Protein AF-A0AB33T7K8-F1 (afdb_monomer_lite)

InterPro domains:
  IPR004927 Alkylmercury lyase [PF03243] (171-288)
  IPR004927 Alkylmercury lyase [PR01699] (130-143)
  IPR004927 Alkylmercury lyase [PR01699] (170-184)
  IPR004927 Alkylmercury lyase [PR01699] (187-196)
  IPR004927 Alkylmercury lyase [PR01699] (212-223)
  IPR004927 Alkylmercury lyase [PR01699] (261-276)
  IPR024259 Alkylmercury lyase, helix-turn-helix domain [PF12324] (113-170)
  IPR036390 Winged helix DNA-binding domain superfamily [SSF46785] (118-175)
  IPR053717 Mercury resistance MerB lyase [G3DSA:3.30.450.410] (99-300)

Radius of gyration: 23.12 Å; chains: 1; bounding box: 62×60×49 Å

Secondary structure (DSSP, 8-state):
--EEEEE-TT-TTHHHHHHHHHHHHHHTT----EEEEESSSSBSEEEETTEESS-TTS-------B-SS---HHHHHHHHHHHHHHHHHHHTTSS--SS----SHHHHHHHHHHHHHHHHHHHHHHHTTSS-B-HHHHHHHHT-S---GGGSTTTTS-EE-TTS-EEEESEESS--SEEEEETTEEEEESSHHHHHHHHHHHTS-EEEEEE-TTT-PEEEEEEETTTEEEEEESTT-EEEE--GGG--TT-HIIIIITT--EESSSGGGHHHHHHSTT-EEEEHHHHHHHHHHHHHHHH-

Organism: NCBI:txid36809

Foldseek 3Di:
DAKEWEAEPPPPCSVVLVVLLVVLCVVVVHPHDYHYDYAQWQPTFMDDVQATLVHRPDRTDRHNHHHPDRDDSVSSNVSVCVVVVVVVVVVVVPDDDDDDDDDCPPVVLVVLALLLLLLLLLCLLVCLVVDFAAQVNSCVSSVHPDDDNQSHFLSLVFDADPVRTTQDDQKGQDDDQKWKAWPNHTTGGLAPLSNLLNCLSNQTKIWIWGAAPQPRDIWIWIQHNPPGTHPTPPQQKKWKFAAPVQADRNCNSVRTRNLIYIHNHPVSCPVSCVVRPRIDIGRRRVVNVVSVVVSVVSVD

Structure (mmCIF, N/CA/C/O backbone):
data_AF-A0AB33T7K8-F1
#
_entry.id   AF-A0AB33T7K8-F1
#
loop_
_atom_site.group_PDB
_atom_site.id
_atom_site.type_symbol
_atom_site.label_atom_id
_atom_site.label_alt_id
_atom_site.label_comp_id
_atom_site.label_asym_id
_atom_site.label_entity_id
_atom_site.label_seq_id
_atom_site.pdbx_PDB_ins_code
_atom_site.Cartn_x
_atom_site.Cartn_y
_atom_site.Cartn_z
_atom_site.occupancy
_atom_site.B_iso_or_equiv
_atom_site.auth_seq_id
_atom_site.auth_comp_id
_atom_site.auth_asym_id
_atom_site.auth_atom_id
_atom_site.pdbx_PDB_model_num
ATOM 1 N N . MET A 1 1 ? 19.173 25.066 0.853 1.00 81.94 1 MET A N 1
ATOM 2 C CA . MET A 1 1 ? 18.725 25.241 2.238 1.00 81.94 1 MET A CA 1
ATOM 3 C C . MET A 1 1 ? 17.584 26.240 2.274 1.00 81.94 1 MET A C 1
ATOM 5 O O . MET A 1 1 ? 17.749 27.374 1.832 1.00 81.94 1 MET A O 1
ATOM 9 N N . ARG A 1 2 ? 16.420 25.798 2.741 1.00 88.44 2 ARG A N 1
ATOM 10 C CA . ARG A 1 2 ? 15.169 26.548 2.862 1.00 88.44 2 ARG A CA 1
ATOM 11 C C . ARG A 1 2 ? 14.824 26.710 4.340 1.00 88.44 2 ARG A C 1
ATOM 13 O O . ARG A 1 2 ? 14.811 25.724 5.070 1.00 88.44 2 ARG A O 1
ATOM 20 N N . ILE A 1 3 ? 14.521 27.937 4.758 1.00 91.56 3 ILE A N 1
ATOM 21 C CA . ILE A 1 3 ? 14.200 28.272 6.150 1.00 91.56 3 ILE A CA 1
ATOM 22 C C . ILE A 1 3 ? 12.748 28.732 6.237 1.00 91.56 3 ILE A C 1
ATOM 24 O O . ILE A 1 3 ? 12.351 29.656 5.524 1.00 91.56 3 ILE A O 1
ATOM 28 N N . GLU A 1 4 ? 11.956 28.106 7.109 1.00 93.44 4 GLU A N 1
ATOM 29 C CA . GLU A 1 4 ? 10.562 28.504 7.344 1.00 93.44 4 GLU A CA 1
ATOM 30 C C . GLU A 1 4 ? 10.314 28.793 8.824 1.00 93.44 4 GLU A C 1
ATOM 32 O O . GLU A 1 4 ? 10.800 28.075 9.695 1.00 93.44 4 GLU A O 1
ATOM 37 N N . LEU A 1 5 ? 9.538 29.838 9.107 1.00 92.31 5 LEU A N 1
ATOM 38 C CA . LEU A 1 5 ? 9.073 30.189 10.446 1.00 92.31 5 LEU A CA 1
ATOM 39 C C . LEU A 1 5 ? 7.546 30.083 10.477 1.00 92.31 5 LEU A C 1
ATOM 41 O O . LEU A 1 5 ? 6.837 30.862 9.840 1.00 92.31 5 LEU A O 1
ATOM 45 N N . LEU A 1 6 ? 7.049 29.093 11.209 1.00 91.81 6 LEU A N 1
ATOM 46 C CA . LEU A 1 6 ? 5.634 28.809 11.395 1.00 91.81 6 LEU A CA 1
ATOM 47 C C . LEU A 1 6 ? 5.161 29.413 12.716 1.00 91.81 6 LEU A C 1
ATOM 49 O O . LEU A 1 6 ? 5.714 29.108 13.775 1.00 91.81 6 LEU A O 1
ATOM 53 N N . THR A 1 7 ? 4.129 30.250 12.675 1.00 89.38 7 THR A N 1
ATOM 54 C CA . THR 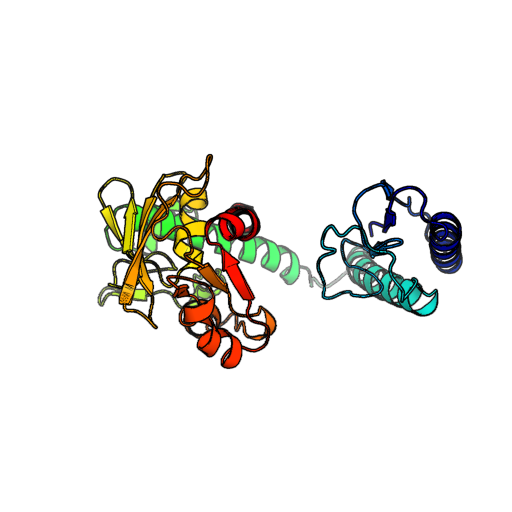A 1 7 ? 3.576 30.895 13.871 1.00 89.38 7 THR A CA 1
ATOM 55 C C . THR A 1 7 ? 2.060 30.784 13.935 1.00 89.38 7 THR A C 1
ATOM 57 O O . THR A 1 7 ? 1.365 30.779 12.921 1.00 89.38 7 THR A O 1
ATOM 60 N N . ALA A 1 8 ? 1.537 30.702 15.153 1.00 88.00 8 ALA A N 1
ATOM 61 C CA . ALA A 1 8 ? 0.125 30.900 15.432 1.00 88.00 8 ALA A CA 1
ATOM 62 C C . ALA A 1 8 ? -0.214 32.398 15.372 1.00 88.00 8 ALA A C 1
ATOM 64 O O . ALA A 1 8 ? 0.673 33.229 15.617 1.00 88.00 8 ALA A O 1
ATOM 65 N N . PRO A 1 9 ? -1.480 32.756 15.079 1.00 86.00 9 PRO A N 1
ATOM 66 C CA . PRO A 1 9 ? -1.956 34.125 15.245 1.00 86.00 9 PRO A CA 1
ATOM 67 C C . PRO A 1 9 ? -1.594 34.665 16.636 1.00 86.00 9 PRO A C 1
ATOM 69 O O . PRO A 1 9 ? -1.707 33.948 17.628 1.00 86.00 9 PRO A O 1
ATOM 72 N N . ASP A 1 10 ? -1.114 35.909 16.689 1.00 83.94 10 ASP A N 1
ATOM 73 C CA . ASP A 1 10 ? -0.758 36.629 17.921 1.00 83.94 10 ASP A CA 1
ATOM 74 C C . ASP A 1 10 ? 0.289 35.945 18.822 1.00 83.94 10 ASP A C 1
ATOM 76 O O . ASP A 1 10 ? 0.349 36.190 20.028 1.00 83.94 10 ASP A O 1
ATOM 80 N N . CYS A 1 11 ? 1.162 35.101 18.258 1.00 84.75 11 CYS A N 1
ATOM 81 C CA . CYS A 1 11 ? 2.219 34.464 19.040 1.00 84.75 11 CYS A CA 1
ATOM 82 C C . CYS A 1 11 ? 3.188 35.506 19.649 1.00 84.75 11 CYS A C 1
ATOM 84 O O . CYS A 1 11 ? 3.911 36.177 18.902 1.00 84.75 11 CYS A O 1
ATOM 86 N N . PRO A 1 12 ? 3.322 35.577 20.990 1.00 86.12 12 PRO A N 1
ATOM 87 C CA . PRO A 1 12 ? 4.181 36.566 21.650 1.00 86.12 12 PRO A CA 1
ATOM 88 C C . PRO A 1 12 ? 5.678 36.325 21.405 1.00 86.12 12 PRO A C 1
ATOM 90 O O . PRO A 1 12 ? 6.496 37.220 21.600 1.00 86.12 12 PRO A O 1
ATOM 93 N N . HIS A 1 13 ? 6.051 35.124 20.957 1.00 87.94 13 HIS A N 1
ATOM 94 C CA . HIS A 1 13 ? 7.436 34.733 20.703 1.00 87.94 13 HIS A CA 1
ATOM 95 C C . HIS A 1 13 ? 7.837 34.831 19.224 1.00 87.94 13 HIS A C 1
ATOM 97 O O . HIS A 1 13 ? 8.989 34.551 18.898 1.00 87.94 13 HIS A O 1
ATOM 103 N N . ALA A 1 14 ? 6.929 35.233 18.325 1.00 87.75 14 ALA A N 1
ATOM 104 C CA . ALA A 1 14 ? 7.194 35.286 16.885 1.00 87.75 14 ALA A CA 1
ATOM 105 C C . ALA A 1 14 ? 8.367 36.218 16.536 1.00 87.75 14 ALA A C 1
ATOM 107 O O . ALA A 1 14 ? 9.278 35.823 15.809 1.00 87.75 14 ALA A O 1
ATOM 108 N N . ALA A 1 15 ? 8.384 37.428 17.106 1.00 88.06 15 ALA A N 1
ATOM 109 C CA . ALA A 1 15 ? 9.446 38.404 16.864 1.00 88.06 15 ALA A CA 1
ATOM 110 C C . ALA A 1 15 ? 10.808 37.913 17.382 1.00 88.06 15 ALA A C 1
ATOM 112 O O . ALA A 1 15 ? 11.806 37.983 16.667 1.00 88.06 15 ALA A O 1
ATOM 113 N N . SER A 1 16 ? 10.843 37.353 18.595 1.00 87.69 16 SER A N 1
ATOM 114 C CA . SER A 1 16 ? 12.068 36.798 19.182 1.00 87.69 16 SER A CA 1
ATOM 115 C C . SER A 1 16 ? 12.585 35.585 18.404 1.00 87.69 16 SER A C 1
ATOM 117 O O . SER A 1 16 ? 13.788 35.474 18.190 1.00 87.69 16 SER A O 1
ATOM 119 N N . ALA A 1 17 ? 11.696 34.705 17.933 1.00 89.94 17 ALA A N 1
ATOM 120 C CA . ALA A 1 17 ? 12.071 33.561 17.105 1.00 89.94 17 ALA A CA 1
ATOM 121 C C . ALA A 1 17 ? 12.627 34.004 15.746 1.00 89.94 17 ALA A C 1
ATOM 123 O O . ALA A 1 17 ? 13.650 33.487 15.305 1.00 89.94 17 ALA A O 1
ATOM 124 N N . ARG A 1 18 ? 12.009 35.007 15.109 1.00 93.44 18 ARG A N 1
ATOM 125 C CA . ARG A 1 18 ? 12.534 35.599 13.874 1.00 93.44 18 ARG A CA 1
ATOM 126 C C . ARG A 1 18 ? 13.926 36.186 14.083 1.00 93.44 18 ARG A C 1
ATOM 128 O O . ARG A 1 18 ? 14.813 35.922 13.277 1.00 93.44 18 ARG A O 1
ATOM 135 N N . GLN A 1 19 ? 14.120 36.964 15.149 1.00 91.44 19 GLN A N 1
ATOM 136 C CA . GLN A 1 19 ? 15.418 37.569 15.446 1.00 91.44 19 GLN A CA 1
ATOM 137 C C . GLN A 1 19 ? 16.488 36.495 15.658 1.00 91.44 19 GLN A C 1
ATOM 139 O O . GLN A 1 19 ? 17.549 36.568 15.053 1.00 91.44 19 GLN A O 1
ATOM 144 N N . LEU A 1 20 ? 16.166 35.446 16.417 1.00 92.19 20 LEU A N 1
ATOM 145 C CA . LEU A 1 20 ? 17.060 34.314 16.647 1.00 92.19 20 LEU A CA 1
ATOM 146 C C . LEU A 1 20 ? 17.485 33.626 15.341 1.00 92.19 20 LEU A C 1
ATOM 148 O O . LEU A 1 20 ? 18.658 33.285 15.187 1.00 92.19 20 LEU A O 1
ATOM 152 N N . VAL A 1 21 ? 16.561 33.443 14.391 1.00 92.19 21 VAL A N 1
ATOM 153 C CA . VAL A 1 21 ? 16.886 32.876 13.073 1.00 92.19 21 VAL A CA 1
ATOM 154 C C . VAL A 1 21 ? 17.807 33.808 12.292 1.00 92.19 21 VAL A C 1
ATOM 156 O O . VAL A 1 21 ? 18.832 33.358 11.784 1.00 92.19 21 VAL A O 1
ATOM 159 N N . THR A 1 22 ? 17.491 35.102 12.246 1.00 92.06 22 THR A N 1
ATOM 160 C CA . THR A 1 22 ? 18.317 36.120 11.579 1.00 92.06 22 THR A CA 1
ATOM 161 C C . THR A 1 22 ? 19.733 36.178 12.156 1.00 92.06 22 THR A C 1
ATOM 163 O O . THR A 1 22 ? 20.704 36.199 11.398 1.00 92.06 22 THR A O 1
ATOM 166 N N . ASP A 1 23 ? 19.870 36.146 13.482 1.00 89.44 23 ASP A N 1
ATOM 167 C CA . ASP A 1 23 ? 21.162 36.186 14.171 1.00 89.44 23 ASP A CA 1
ATOM 168 C C . ASP A 1 23 ? 21.987 34.932 13.860 1.00 89.44 23 ASP A C 1
ATOM 170 O O . ASP A 1 23 ? 23.179 35.024 13.561 1.00 89.44 23 ASP A O 1
ATOM 174 N N . CYS A 1 24 ? 21.353 33.753 13.859 1.00 90.19 24 CYS A N 1
ATOM 175 C CA . CYS A 1 24 ? 22.026 32.498 13.525 1.00 90.19 24 CYS A CA 1
ATOM 176 C C . CYS A 1 24 ? 22.490 32.472 12.062 1.00 90.19 24 CYS A C 1
ATOM 178 O O . CYS A 1 24 ? 23.637 32.104 11.803 1.00 90.19 24 CYS A O 1
ATOM 180 N N . LEU A 1 25 ? 21.652 32.914 11.119 1.00 87.50 25 LEU A N 1
ATOM 181 C CA . LEU A 1 25 ? 22.025 33.030 9.705 1.00 87.50 25 LEU A CA 1
ATOM 182 C C . LEU A 1 25 ? 23.184 34.018 9.509 1.00 87.50 25 LEU A C 1
ATOM 184 O O . LEU A 1 25 ? 24.172 33.683 8.855 1.00 87.50 25 LEU A O 1
ATOM 188 N N . SER A 1 26 ? 23.127 35.175 10.174 1.00 87.88 26 SER A N 1
ATOM 189 C CA . SER A 1 26 ? 24.191 36.187 10.144 1.00 87.88 26 SER A CA 1
ATOM 190 C C . SER A 1 26 ? 25.505 35.655 10.721 1.00 87.88 26 SER A C 1
ATOM 192 O O . SER A 1 26 ? 26.565 35.848 10.130 1.00 87.88 26 SER A O 1
ATOM 194 N N . SER A 1 27 ? 25.451 34.914 11.835 1.00 85.25 27 SER A N 1
ATOM 195 C CA . SER A 1 27 ? 26.633 34.296 12.457 1.00 85.25 27 SER A CA 1
ATOM 196 C C . SER A 1 27 ? 27.296 33.230 11.576 1.00 85.25 27 SER A C 1
ATOM 198 O O . SER A 1 27 ? 28.482 32.945 11.728 1.00 85.25 27 SER A O 1
ATOM 200 N N . MET A 1 28 ? 26.533 32.655 10.642 1.00 80.75 28 MET A N 1
ATOM 201 C CA . MET A 1 28 ? 27.009 31.700 9.644 1.00 80.75 28 MET A CA 1
ATOM 202 C C . MET A 1 28 ? 27.321 32.353 8.289 1.00 80.75 28 MET A C 1
ATOM 204 O O . MET A 1 28 ? 27.683 31.639 7.358 1.00 80.75 28 MET A O 1
ATOM 208 N N . ALA A 1 29 ? 27.197 33.683 8.178 1.00 82.62 29 ALA A N 1
ATOM 209 C CA . ALA A 1 29 ? 27.330 34.444 6.934 1.00 82.62 29 ALA A CA 1
ATOM 210 C C . ALA A 1 29 ? 26.430 33.923 5.791 1.00 82.62 29 ALA A C 1
ATOM 212 O O . ALA A 1 29 ? 26.815 33.938 4.623 1.00 82.62 29 ALA A O 1
ATOM 213 N N . LEU A 1 30 ? 25.230 33.444 6.133 1.00 79.44 30 LEU A N 1
ATOM 214 C CA . LEU A 1 30 ? 24.234 32.947 5.188 1.00 79.44 30 LEU A CA 1
ATOM 215 C C . LEU A 1 30 ? 23.177 34.020 4.922 1.00 79.44 30 LEU A C 1
ATOM 217 O O . LEU A 1 30 ? 22.453 34.411 5.835 1.00 79.44 30 LEU A O 1
ATOM 221 N N . ASP A 1 31 ? 23.049 34.445 3.667 1.00 82.06 31 ASP A N 1
ATOM 222 C CA . ASP A 1 31 ? 21.998 35.369 3.226 1.00 82.06 31 ASP A CA 1
ATOM 223 C C . ASP A 1 31 ? 20.831 34.578 2.613 1.00 82.06 31 ASP A C 1
ATOM 225 O O . ASP A 1 31 ? 20.743 34.379 1.399 1.00 82.06 31 ASP A O 1
ATOM 229 N N . LEU A 1 32 ? 19.984 34.011 3.481 1.00 84.12 32 LEU A N 1
ATOM 230 C CA . LEU A 1 32 ? 18.840 33.184 3.089 1.00 84.12 32 LEU A CA 1
ATOM 231 C C . LEU A 1 32 ? 17.517 33.834 3.517 1.00 84.12 32 LEU A C 1
ATOM 233 O O . LEU A 1 32 ? 17.394 34.268 4.665 1.00 84.12 32 LEU A O 1
ATOM 237 N N . PRO A 1 33 ? 16.490 33.848 2.645 1.00 85.50 33 PRO A N 1
ATOM 238 C CA . PRO A 1 33 ? 15.184 34.375 3.008 1.00 85.50 33 PRO A CA 1
ATOM 239 C C . PRO A 1 33 ? 14.483 33.459 4.022 1.00 85.50 33 PRO A C 1
ATOM 241 O O . PRO A 1 33 ? 14.457 32.237 3.865 1.00 85.50 33 PRO A O 1
ATOM 244 N N . ILE A 1 34 ? 13.862 34.065 5.036 1.00 91.81 34 ILE A N 1
ATOM 245 C CA . ILE A 1 34 ? 13.001 33.372 6.003 1.00 91.81 34 ILE A CA 1
ATOM 246 C C . ILE A 1 34 ? 11.569 33.405 5.463 1.00 91.81 34 ILE A C 1
ATOM 248 O O . ILE A 1 34 ? 10.985 34.479 5.319 1.00 91.81 34 ILE A O 1
ATOM 252 N N . ILE A 1 35 ? 10.996 32.240 5.162 1.00 91.94 35 ILE A N 1
ATOM 253 C CA . ILE A 1 35 ? 9.607 32.130 4.701 1.00 91.94 35 ILE A CA 1
ATOM 254 C C . ILE A 1 35 ? 8.692 32.029 5.920 1.00 91.94 35 ILE A C 1
ATOM 256 O O . ILE A 1 35 ? 8.706 31.035 6.643 1.00 91.94 35 ILE A O 1
ATOM 260 N N . GLU A 1 36 ? 7.864 33.040 6.142 1.00 91.44 36 GLU A N 1
ATOM 261 C CA . GLU A 1 36 ? 6.938 33.069 7.274 1.00 91.44 36 GLU A CA 1
ATOM 262 C C . GLU A 1 36 ? 5.551 32.566 6.897 1.00 91.44 36 GLU A C 1
ATOM 264 O O . GLU A 1 36 ? 4.992 32.927 5.859 1.00 91.44 36 GLU A O 1
ATOM 269 N N . ARG A 1 37 ? 4.972 31.740 7.769 1.00 90.00 37 ARG A N 1
ATOM 270 C CA . ARG A 1 37 ? 3.614 31.220 7.609 1.00 90.00 37 ARG A CA 1
ATOM 271 C C . ARG A 1 37 ? 2.865 31.346 8.924 1.00 90.00 37 ARG A C 1
ATOM 273 O O . ARG A 1 37 ? 3.253 30.749 9.924 1.00 90.00 37 ARG A O 1
ATOM 280 N N . VAL A 1 38 ? 1.749 32.066 8.886 1.00 88.31 38 VAL A N 1
ATOM 281 C CA . VAL A 1 38 ? 0.818 32.161 10.014 1.00 88.31 38 VAL A CA 1
ATOM 282 C C . VAL A 1 38 ? -0.291 31.130 9.828 1.00 88.31 38 VAL A C 1
ATOM 284 O O . VAL A 1 38 ? -0.856 31.011 8.741 1.00 88.31 38 VAL A O 1
ATOM 287 N N . GLY A 1 39 ? -0.595 30.354 10.862 1.00 83.25 39 GLY A N 1
ATOM 288 C CA . GLY A 1 39 ? -1.599 29.296 10.797 1.00 83.25 39 GLY A CA 1
ATOM 289 C C . GLY A 1 39 ? -1.665 28.477 12.079 1.00 83.25 39 GLY A C 1
ATOM 290 O O . GLY A 1 39 ? -1.125 28.866 13.107 1.00 83.25 39 GLY A O 1
ATOM 291 N N . ARG A 1 40 ? -2.349 27.335 12.034 1.00 82.44 40 ARG A N 1
ATOM 292 C CA . ARG A 1 40 ? -2.497 26.460 13.203 1.00 82.44 40 ARG A CA 1
ATOM 293 C C . ARG A 1 40 ? -1.249 25.607 13.378 1.00 82.44 40 ARG A C 1
ATOM 295 O O . ARG A 1 40 ? -1.188 24.503 12.846 1.00 82.44 40 ARG A O 1
ATOM 302 N N . TYR A 1 41 ? -0.247 26.138 14.068 1.00 82.88 41 TYR A N 1
ATOM 303 C CA . TYR A 1 41 ? 1.029 25.464 14.295 1.00 82.88 41 TYR A CA 1
ATOM 304 C C . TYR A 1 41 ? 1.429 25.523 15.772 1.00 82.88 41 TYR A C 1
ATOM 306 O O . TYR A 1 41 ? 1.125 26.519 16.435 1.00 82.88 41 TYR A O 1
ATOM 314 N N . PRO A 1 42 ? 2.204 24.533 16.254 1.00 81.94 42 PRO A N 1
ATOM 315 C CA . PRO A 1 42 ? 2.981 24.653 17.480 1.00 81.94 42 PRO A CA 1
ATOM 316 C C . PRO A 1 42 ? 3.889 25.887 17.407 1.00 81.94 42 PRO A C 1
ATOM 318 O O . PRO A 1 42 ? 4.922 25.885 16.749 1.00 81.94 42 PRO A O 1
ATOM 321 N N . SER A 1 43 ? 3.477 26.994 18.014 1.00 84.88 43 SER A N 1
ATOM 322 C CA . SER A 1 43 ? 4.097 28.289 17.726 1.00 84.88 43 SER A CA 1
ATOM 323 C C . SER A 1 43 ? 5.108 28.693 18.789 1.00 84.88 43 SER A C 1
ATOM 325 O O . SER A 1 43 ? 4.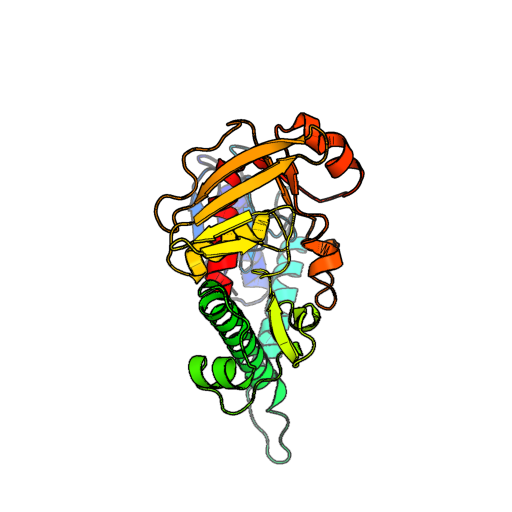742 28.644 19.967 1.00 84.88 43 SER A O 1
ATOM 327 N N . PRO A 1 44 ? 6.304 29.210 18.428 1.00 89.00 44 PRO A N 1
ATOM 328 C CA . PRO A 1 44 ? 6.878 29.357 17.074 1.00 89.00 44 PRO A CA 1
ATOM 329 C C . PRO A 1 44 ? 7.711 28.145 16.604 1.00 89.00 44 PRO A C 1
ATOM 331 O O . PRO A 1 44 ? 8.647 27.746 17.292 1.00 89.00 44 PRO A O 1
ATOM 334 N N . THR A 1 45 ? 7.488 27.613 15.402 1.00 90.12 45 THR A N 1
ATOM 335 C CA . THR A 1 45 ? 8.304 26.519 14.831 1.00 90.12 45 THR A CA 1
ATOM 336 C C . THR A 1 45 ? 9.228 26.995 13.724 1.00 90.12 45 THR A C 1
ATOM 338 O O . THR A 1 45 ? 8.797 27.666 12.796 1.00 90.12 45 THR A O 1
ATOM 341 N N . VAL A 1 46 ? 10.507 26.620 13.809 1.00 91.62 46 VAL A N 1
ATOM 342 C CA . VAL A 1 46 ? 11.501 26.873 12.761 1.00 91.62 46 VAL A CA 1
ATOM 343 C C . VAL A 1 46 ? 11.772 25.570 12.025 1.00 91.62 46 VAL A C 1
ATOM 345 O O . VAL A 1 46 ? 12.140 24.576 12.651 1.00 91.62 46 VAL A O 1
ATOM 348 N N . LEU A 1 47 ? 11.613 25.592 10.705 1.00 90.25 47 LEU A N 1
ATOM 349 C CA . LEU A 1 47 ? 11.962 24.492 9.819 1.00 90.25 47 LEU A CA 1
ATOM 350 C C . LEU A 1 47 ? 13.246 24.803 9.051 1.00 90.25 47 LEU A C 1
ATOM 352 O O . LEU A 1 47 ? 13.385 25.894 8.494 1.00 90.25 47 LEU A O 1
ATOM 356 N N . VAL A 1 48 ? 14.132 23.814 8.958 1.00 88.00 48 VAL A N 1
ATOM 357 C CA . VAL A 1 48 ? 15.276 23.809 8.035 1.00 88.00 48 VAL A CA 1
ATOM 358 C C . VAL A 1 48 ? 15.075 22.653 7.064 1.00 88.00 48 VAL A C 1
ATOM 360 O O . VAL A 1 48 ? 14.977 21.506 7.489 1.00 88.00 48 VAL A O 1
ATOM 363 N N . ASP A 1 49 ? 14.922 22.967 5.776 1.00 85.31 49 ASP A N 1
ATOM 364 C CA . ASP A 1 49 ? 14.622 22.006 4.702 1.00 85.31 49 ASP A CA 1
ATOM 365 C C . ASP A 1 49 ? 13.432 21.071 5.024 1.00 85.31 49 ASP A C 1
ATOM 367 O O . ASP A 1 49 ? 13.366 19.919 4.604 1.00 85.31 49 ASP A O 1
ATOM 371 N N . GLY A 1 50 ? 12.450 21.602 5.763 1.00 82.44 50 GLY A N 1
ATOM 372 C CA . GLY A 1 50 ? 11.220 20.902 6.145 1.00 82.44 50 GLY A CA 1
ATOM 373 C C . GLY A 1 50 ? 11.271 20.158 7.485 1.00 82.44 50 GLY A C 1
ATOM 374 O O . GLY A 1 50 ? 10.225 19.697 7.936 1.00 82.44 50 GLY A O 1
ATOM 375 N N . ALA A 1 51 ? 12.429 20.078 8.148 1.00 82.56 51 ALA A N 1
ATOM 376 C CA . ALA A 1 51 ? 12.574 19.453 9.466 1.00 82.56 51 ALA A CA 1
ATOM 377 C C . ALA A 1 51 ? 12.465 20.482 10.605 1.00 82.56 51 ALA A C 1
ATOM 379 O O . ALA A 1 51 ? 13.119 21.525 10.555 1.00 82.56 51 ALA A O 1
ATOM 380 N N . ASP A 1 52 ? 11.670 20.191 11.644 1.00 88.06 52 ASP A N 1
ATOM 381 C CA . ASP A 1 52 ? 11.563 21.052 12.833 1.00 88.06 52 ASP A CA 1
ATOM 382 C C . ASP A 1 52 ? 12.859 20.995 13.642 1.00 88.06 52 ASP A C 1
ATOM 384 O O . ASP A 1 52 ? 13.269 19.942 14.120 1.00 88.06 52 ASP A O 1
ATOM 388 N N . VAL A 1 53 ? 13.490 22.150 13.840 1.00 86.94 53 VAL A N 1
ATOM 389 C CA . VAL A 1 53 ? 14.747 22.303 14.591 1.00 86.94 53 VAL A CA 1
ATOM 390 C C . VAL A 1 53 ? 14.669 21.706 15.997 1.00 86.94 53 VAL A C 1
ATOM 392 O O . VAL A 1 53 ? 15.670 21.239 16.542 1.00 86.94 53 VAL A O 1
ATOM 395 N N . MET A 1 54 ? 13.488 21.726 16.603 1.00 82.06 54 MET A N 1
ATOM 396 C CA . MET A 1 54 ? 13.288 21.248 17.965 1.00 82.06 54 MET A CA 1
ATOM 397 C C . MET A 1 54 ? 12.811 19.801 18.024 1.00 82.06 54 MET A C 1
ATOM 399 O O . MET A 1 54 ? 13.083 19.130 19.021 1.00 82.06 54 MET A O 1
ATOM 403 N N . CYS A 1 55 ? 12.182 19.308 16.954 1.00 77.00 55 CYS A N 1
ATOM 404 C CA . CYS A 1 55 ? 11.791 17.911 16.807 1.00 77.00 55 CYS A CA 1
ATOM 405 C C . CYS A 1 55 ? 12.064 17.402 15.375 1.00 77.00 55 CYS A C 1
ATOM 407 O O . CYS A 1 55 ? 11.127 17.213 14.599 1.00 77.00 55 CYS A O 1
ATOM 409 N N . PRO A 1 56 ? 13.335 17.139 15.008 1.00 63.59 56 PRO A N 1
ATOM 410 C CA . PRO A 1 56 ? 13.716 16.850 13.618 1.00 63.59 56 PRO A CA 1
ATOM 411 C C . PRO A 1 56 ? 13.079 15.581 13.036 1.00 63.59 56 PRO A C 1
ATOM 413 O O . PRO A 1 56 ? 13.010 15.422 11.822 1.00 63.59 56 PRO A O 1
ATOM 416 N N . ALA A 1 57 ? 12.619 14.678 13.907 1.00 53.19 57 ALA A N 1
ATOM 417 C CA . ALA A 1 57 ? 11.964 13.423 13.551 1.00 53.19 57 ALA A CA 1
ATOM 418 C C . ALA A 1 57 ? 10.427 13.524 13.469 1.00 53.19 57 ALA A C 1
ATOM 420 O O . ALA A 1 57 ? 9.780 12.558 13.068 1.00 53.19 57 ALA A O 1
ATOM 421 N N . ALA A 1 58 ? 9.825 14.656 13.854 1.00 54.47 58 ALA A N 1
ATOM 422 C CA . ALA A 1 58 ? 8.379 14.842 13.822 1.00 54.47 58 ALA A CA 1
ATOM 423 C C . ALA A 1 58 ? 7.949 15.687 12.622 1.00 54.47 58 ALA A C 1
ATOM 425 O O . ALA A 1 58 ? 8.528 16.726 12.312 1.00 54.47 58 ALA A O 1
ATOM 426 N N . THR A 1 59 ? 6.863 15.268 11.976 1.00 55.22 59 THR A N 1
ATOM 427 C CA . THR A 1 59 ? 6.125 16.155 11.073 1.00 55.22 59 THR A CA 1
ATOM 428 C C . THR A 1 59 ? 5.378 17.175 11.926 1.00 55.22 59 THR A C 1
ATOM 430 O O . THR A 1 59 ? 4.687 16.784 12.867 1.00 55.22 59 THR A O 1
ATOM 433 N N . VAL A 1 60 ? 5.499 18.470 11.616 1.00 55.50 60 VAL A N 1
ATOM 434 C CA . VAL A 1 60 ? 4.742 19.513 12.325 1.00 55.50 60 VAL A CA 1
ATOM 435 C C . VAL A 1 60 ? 3.255 19.302 12.060 1.00 55.50 60 VAL A C 1
ATOM 437 O O . VAL A 1 60 ? 2.748 19.612 10.983 1.00 55.50 60 VAL A O 1
ATOM 440 N N . LEU A 1 61 ? 2.556 18.734 13.039 1.00 56.44 61 LEU A N 1
ATOM 441 C CA . LEU A 1 61 ? 1.111 18.565 12.991 1.00 56.44 61 LEU A CA 1
ATOM 442 C C . LEU A 1 61 ? 0.440 19.914 13.243 1.00 56.44 61 LEU A C 1
ATOM 444 O O . LEU A 1 61 ? 0.867 20.679 14.108 1.00 56.44 61 LEU A O 1
ATOM 448 N N . ALA A 1 62 ? -0.623 20.198 12.493 1.00 56.62 62 ALA A N 1
ATOM 449 C CA . ALA A 1 62 ? -1.412 21.397 12.714 1.00 56.62 62 ALA A CA 1
ATOM 450 C C . ALA A 1 62 ? -2.099 21.314 14.085 1.00 56.62 62 ALA A C 1
ATOM 452 O O . ALA A 1 62 ? -2.962 20.462 14.300 1.00 56.62 62 ALA A O 1
ATOM 453 N N . ALA A 1 63 ? -1.700 22.180 15.012 1.00 58.97 63 ALA A N 1
ATOM 454 C CA . ALA A 1 63 ? -2.210 22.214 16.377 1.00 58.97 63 ALA A CA 1
ATOM 455 C C . ALA A 1 63 ? -2.301 23.664 16.862 1.00 58.97 63 ALA A C 1
ATOM 457 O O . ALA A 1 63 ? -1.381 24.450 16.642 1.00 58.97 63 ALA A O 1
ATOM 458 N N . ASP A 1 64 ? -3.393 24.004 17.547 1.00 59.41 64 ASP A N 1
ATOM 459 C CA . ASP A 1 64 ? -3.589 25.309 18.189 1.00 59.41 64 ASP A CA 1
ATOM 460 C C . ASP A 1 64 ? -2.897 25.321 19.563 1.00 59.41 64 ASP A C 1
ATOM 462 O O . ASP A 1 64 ? -3.546 25.374 20.607 1.00 59.41 64 ASP A O 1
ATOM 466 N N . ALA A 1 65 ? -1.567 25.189 19.574 1.00 62.16 65 ALA A N 1
ATOM 467 C CA . ALA A 1 65 ? -0.793 25.072 20.807 1.00 62.16 65 ALA A CA 1
ATOM 468 C C . ALA A 1 65 ? 0.435 25.990 20.817 1.00 62.16 65 ALA A C 1
ATOM 470 O O . ALA A 1 65 ? 1.196 26.070 19.852 1.00 62.16 65 ALA A O 1
ATOM 471 N N . CYS A 1 66 ? 0.669 26.652 21.950 1.00 70.75 66 CYS A N 1
ATOM 472 C CA . CYS A 1 66 ? 1.962 27.263 22.231 1.00 70.75 66 CYS A CA 1
ATOM 473 C C . CYS A 1 66 ? 2.971 26.154 22.517 1.00 70.75 66 CYS A C 1
ATOM 475 O O . CYS A 1 66 ? 2.735 25.300 23.376 1.00 70.75 66 CYS A O 1
ATOM 477 N N . ARG A 1 67 ? 4.112 26.180 21.828 1.00 73.06 67 ARG A N 1
ATOM 478 C CA . ARG A 1 67 ? 5.234 25.319 22.204 1.00 73.06 67 ARG A CA 1
ATOM 479 C C . ARG A 1 67 ? 5.817 25.818 23.531 1.00 73.06 67 ARG A C 1
ATOM 481 O O . ARG A 1 67 ? 5.977 27.024 23.720 1.00 73.06 67 ARG A O 1
ATOM 488 N N . LEU A 1 68 ? 6.146 24.905 24.440 1.00 72.62 68 LEU A N 1
ATOM 489 C CA . LEU A 1 68 ? 6.831 25.249 25.695 1.00 72.62 68 LEU A CA 1
ATOM 490 C C . LEU A 1 68 ? 8.358 25.231 25.531 1.00 72.62 68 LEU A C 1
ATOM 492 O O . LEU A 1 68 ? 9.076 25.915 26.253 1.00 72.62 68 LEU A O 1
ATOM 496 N N . ASP A 1 69 ? 8.858 24.480 24.554 1.00 74.06 69 ASP A N 1
ATOM 497 C CA . ASP A 1 69 ? 10.268 24.313 24.230 1.00 74.06 69 ASP A CA 1
ATOM 498 C C . ASP A 1 69 ? 10.665 25.237 23.068 1.00 74.06 69 ASP A C 1
ATOM 500 O O . ASP A 1 69 ? 10.735 24.829 21.912 1.00 74.06 69 ASP A O 1
ATOM 504 N N . LEU A 1 70 ? 10.872 26.526 23.338 1.00 81.94 70 LEU A N 1
ATOM 505 C CA . LEU A 1 70 ? 11.197 27.508 22.294 1.00 81.94 70 LEU A CA 1
ATOM 506 C C . LEU A 1 70 ? 12.510 27.170 21.548 1.00 81.94 70 LEU A C 1
ATOM 508 O O . LEU A 1 70 ? 13.439 26.645 22.168 1.00 81.94 70 LEU A O 1
ATOM 512 N N . PRO A 1 71 ? 12.626 27.498 20.241 1.00 83.94 71 PRO A N 1
ATOM 513 C CA . PRO A 1 71 ? 13.858 27.297 19.481 1.00 83.94 71 PRO A CA 1
ATOM 514 C C . PRO A 1 71 ? 15.055 27.980 20.141 1.00 83.94 71 PRO A C 1
ATOM 516 O O . PRO A 1 71 ? 14.976 29.150 20.516 1.00 83.94 71 PRO A O 1
ATOM 519 N N . THR A 1 72 ? 16.173 27.262 20.255 1.00 85.81 72 THR A N 1
ATOM 520 C CA . THR A 1 72 ? 17.415 27.790 20.835 1.00 85.81 72 THR A CA 1
ATOM 521 C C . THR A 1 72 ? 18.488 28.014 19.767 1.00 85.81 72 THR A C 1
ATOM 523 O O . THR A 1 72 ? 18.505 27.295 18.759 1.00 85.81 72 THR A O 1
ATOM 526 N N . PRO A 1 73 ? 19.427 28.962 19.976 1.00 87.69 73 PRO A N 1
ATOM 527 C CA . PRO A 1 73 ? 20.496 29.222 19.012 1.00 87.69 73 PRO A CA 1
ATOM 528 C C . PRO A 1 73 ? 21.360 27.985 18.750 1.00 87.69 73 PRO A C 1
ATOM 530 O O . PRO A 1 73 ? 21.690 27.691 17.609 1.00 87.69 73 PRO A O 1
ATOM 533 N N . GLU A 1 74 ? 21.682 27.210 19.790 1.00 84.25 74 GLU A N 1
ATOM 534 C CA . GLU A 1 74 ? 22.513 26.005 19.669 1.00 84.25 74 GLU A CA 1
ATOM 535 C C . GLU A 1 74 ? 21.890 24.951 18.749 1.00 84.25 74 GLU A C 1
ATOM 537 O O . GLU A 1 74 ? 22.566 24.405 17.872 1.00 84.25 74 GLU A O 1
ATOM 542 N N . ARG A 1 75 ? 20.590 24.681 18.918 1.00 83.81 75 ARG A N 1
ATOM 543 C CA . ARG A 1 75 ? 19.873 23.704 18.091 1.00 83.81 75 ARG A CA 1
ATOM 544 C C . ARG A 1 75 ? 19.724 24.191 16.658 1.00 83.81 75 ARG A C 1
ATOM 546 O O . ARG A 1 75 ? 19.953 23.413 15.734 1.00 83.81 75 ARG A O 1
ATOM 553 N N . LEU A 1 76 ? 19.428 25.476 16.467 1.00 88.88 76 LEU A N 1
ATOM 554 C CA . LEU A 1 76 ? 19.327 26.052 15.132 1.00 88.88 76 LEU A CA 1
ATOM 555 C C . LEU A 1 76 ? 20.675 26.040 14.403 1.00 88.88 76 LEU A C 1
ATOM 557 O O . LEU A 1 76 ? 20.745 25.578 13.270 1.00 88.88 76 LEU A O 1
ATOM 561 N N . LEU A 1 77 ? 21.761 26.463 15.051 1.00 86.31 77 LEU A N 1
ATOM 562 C CA . LEU A 1 77 ? 23.105 26.413 14.468 1.00 86.31 77 LEU A CA 1
ATOM 563 C C . LEU A 1 77 ? 23.535 24.981 14.147 1.00 86.31 77 LEU A C 1
ATOM 565 O O . LEU A 1 77 ? 24.195 24.755 13.136 1.00 86.31 77 LEU A O 1
ATOM 569 N N . THR A 1 78 ? 23.151 24.004 14.969 1.00 83.81 78 THR A N 1
ATOM 570 C CA . THR A 1 78 ? 23.422 22.585 14.697 1.00 83.81 78 THR A CA 1
ATOM 571 C C . THR A 1 78 ? 22.678 22.112 13.448 1.00 83.81 78 THR A C 1
ATOM 573 O O . THR A 1 78 ? 23.298 21.527 12.560 1.00 83.81 78 THR A O 1
ATOM 576 N N . ALA A 1 79 ? 21.384 22.428 13.331 1.00 84.50 79 ALA A N 1
ATOM 577 C CA . ALA A 1 79 ? 20.579 22.102 12.154 1.00 84.50 79 ALA A CA 1
ATOM 578 C C . ALA A 1 79 ? 21.109 22.791 10.884 1.00 84.50 79 ALA A C 1
ATOM 580 O O . ALA A 1 79 ? 21.278 22.143 9.852 1.00 84.50 79 ALA A O 1
ATOM 581 N N . LEU A 1 80 ? 21.447 24.081 10.961 1.00 86.88 80 LEU A N 1
ATOM 582 C CA . LEU A 1 80 ? 22.009 24.837 9.841 1.00 86.88 80 LEU A CA 1
ATOM 583 C C . LEU A 1 80 ? 23.376 24.292 9.419 1.00 86.88 80 LEU A C 1
ATOM 585 O O . LEU A 1 80 ? 23.638 24.187 8.227 1.00 86.88 80 LEU A O 1
ATOM 589 N N . ARG A 1 81 ? 24.248 23.915 10.364 1.00 84.88 81 ARG A N 1
ATOM 590 C CA . ARG A 1 81 ? 25.567 23.331 10.062 1.00 84.88 81 ARG A CA 1
ATOM 591 C C . ARG A 1 81 ? 25.457 21.951 9.437 1.00 84.88 81 ARG A C 1
ATOM 593 O O . ARG A 1 81 ? 26.200 21.689 8.501 1.00 84.88 81 ARG A O 1
ATOM 600 N N . ALA A 1 82 ? 24.553 21.099 9.917 1.00 77.88 82 ALA A N 1
ATOM 601 C CA . ALA A 1 82 ? 24.318 19.786 9.320 1.00 77.88 82 ALA A CA 1
ATOM 602 C C . ALA A 1 82 ? 23.903 19.929 7.847 1.00 77.88 82 ALA A C 1
ATOM 604 O O . ALA A 1 82 ? 24.560 19.385 6.965 1.00 77.88 82 ALA A O 1
ATOM 605 N N . ASN A 1 83 ? 22.918 20.788 7.574 1.00 75.81 83 ASN A N 1
ATOM 606 C CA . ASN A 1 83 ? 22.415 21.011 6.218 1.00 75.81 83 ASN A CA 1
ATOM 607 C C . ASN A 1 83 ? 23.393 21.813 5.338 1.00 75.81 83 ASN A C 1
ATOM 609 O O . ASN A 1 83 ? 23.469 21.593 4.132 1.00 75.81 83 ASN A O 1
ATOM 613 N N . SER A 1 84 ? 24.196 22.712 5.921 1.00 71.38 84 SER A N 1
ATOM 614 C CA . SER A 1 84 ? 25.247 23.449 5.199 1.00 71.38 84 SER A CA 1
ATOM 615 C C . SER A 1 84 ? 26.454 22.563 4.884 1.00 71.38 84 SER A C 1
ATOM 617 O O . SER A 1 84 ? 27.044 22.711 3.821 1.00 71.38 84 SER A O 1
ATOM 619 N N . ALA A 1 85 ? 26.825 21.631 5.769 1.00 59.03 85 ALA A N 1
ATOM 620 C CA . ALA A 1 85 ? 27.866 20.639 5.516 1.00 59.03 85 ALA A CA 1
ATOM 621 C C . ALA A 1 85 ? 27.421 19.634 4.452 1.00 59.03 85 ALA A C 1
ATOM 623 O O . ALA A 1 85 ? 28.232 19.277 3.604 1.00 59.03 85 ALA A O 1
ATOM 624 N N . ASP A 1 86 ? 26.152 19.231 4.446 1.00 56.56 86 ASP A N 1
ATOM 625 C CA . ASP A 1 86 ? 25.593 18.393 3.383 1.00 56.56 86 ASP A CA 1
ATOM 626 C C . ASP A 1 86 ? 25.546 19.152 2.047 1.00 56.56 86 ASP A C 1
ATOM 628 O O . ASP A 1 86 ? 26.029 18.640 1.037 1.00 56.56 86 ASP A O 1
ATOM 632 N N . HIS A 1 87 ? 25.151 20.430 2.046 1.00 53.25 87 HIS A N 1
ATOM 633 C CA . HIS A 1 87 ? 25.230 21.278 0.852 1.00 53.25 87 HIS A CA 1
ATOM 634 C C . HIS A 1 87 ? 26.664 21.573 0.378 1.00 53.25 87 HIS A C 1
ATOM 636 O O . HIS A 1 87 ? 26.897 21.636 -0.826 1.00 53.25 87 HIS A O 1
ATOM 642 N N . LEU A 1 88 ? 27.638 21.743 1.279 1.00 44.69 88 LEU A N 1
ATOM 643 C CA . LEU A 1 88 ? 29.053 21.948 0.934 1.00 44.69 88 LEU A CA 1
ATOM 644 C C . LEU A 1 88 ? 29.734 20.644 0.502 1.00 44.69 88 LEU A C 1
ATOM 646 O O . LEU A 1 88 ? 30.612 20.687 -0.352 1.00 44.69 88 LEU A O 1
ATOM 650 N N . ARG A 1 89 ? 29.322 19.484 1.026 1.00 43.81 89 ARG A N 1
ATOM 651 C CA . ARG A 1 89 ? 29.730 18.159 0.522 1.00 43.81 89 ARG A CA 1
ATOM 652 C C . ARG A 1 89 ? 29.177 17.895 -0.878 1.00 43.81 89 ARG A C 1
ATOM 654 O O . ARG A 1 89 ? 29.856 17.252 -1.678 1.00 43.81 89 ARG A O 1
ATOM 661 N N . ASP A 1 90 ? 27.999 18.431 -1.181 1.00 38.59 90 ASP A N 1
ATOM 662 C CA . ASP A 1 90 ? 27.420 18.428 -2.526 1.00 38.59 90 ASP A CA 1
ATOM 663 C C . ASP A 1 90 ? 28.076 19.461 -3.463 1.00 38.59 90 ASP A C 1
ATOM 665 O O . ASP A 1 90 ? 28.255 19.183 -4.650 1.00 38.59 90 ASP A O 1
ATOM 669 N N . ALA A 1 91 ? 28.484 20.631 -2.955 1.00 36.16 91 ALA A N 1
ATOM 670 C CA . ALA A 1 91 ? 29.094 21.707 -3.746 1.00 36.16 91 ALA A CA 1
ATOM 671 C C . ALA A 1 91 ? 30.610 21.534 -3.980 1.00 36.16 91 ALA A C 1
ATOM 673 O O . ALA A 1 91 ? 31.088 21.790 -5.082 1.00 36.16 91 ALA A O 1
ATOM 674 N N . ALA A 1 92 ? 31.378 21.038 -3.003 1.00 35.50 92 ALA A N 1
ATOM 675 C CA . ALA A 1 92 ? 32.816 20.753 -3.144 1.00 35.50 92 ALA A CA 1
ATOM 676 C C . ALA A 1 92 ? 33.103 19.600 -4.122 1.00 35.50 92 ALA A C 1
ATOM 678 O O . ALA A 1 92 ? 34.230 19.423 -4.575 1.00 35.50 92 ALA A O 1
ATOM 679 N N . ARG A 1 93 ? 32.071 18.835 -4.493 1.00 45.25 93 ARG A N 1
ATOM 680 C CA . ARG A 1 93 ? 32.125 17.794 -5.523 1.00 45.25 93 ARG A CA 1
ATOM 681 C C . ARG A 1 93 ? 32.055 18.363 -6.956 1.00 45.25 93 ARG A C 1
ATOM 683 O O . ARG A 1 93 ? 32.019 17.578 -7.899 1.00 45.25 93 ARG A O 1
ATOM 690 N N . LYS A 1 94 ? 31.993 19.695 -7.134 1.00 35.50 94 LYS A N 1
ATOM 691 C CA . LYS A 1 94 ? 31.653 20.352 -8.412 1.00 35.50 94 LYS A CA 1
ATOM 692 C C . LYS A 1 94 ? 32.679 21.316 -9.046 1.00 35.50 94 LYS A C 1
ATOM 694 O O . LYS A 1 94 ? 32.325 21.868 -10.080 1.00 35.50 94 LYS A O 1
ATOM 699 N N . GLU A 1 95 ? 33.927 21.482 -8.580 1.00 26.22 95 GLU A N 1
ATOM 700 C CA . GLU A 1 95 ? 34.931 22.271 -9.349 1.00 26.22 95 GLU A CA 1
ATOM 701 C C . GLU A 1 95 ? 36.331 21.627 -9.495 1.00 26.22 95 GLU A C 1
ATOM 703 O O . GLU A 1 95 ? 36.719 20.816 -8.654 1.00 26.22 95 GLU A O 1
ATOM 708 N N . PRO A 1 96 ? 37.071 21.913 -10.598 1.00 47.84 96 PRO A N 1
ATOM 709 C CA . PRO A 1 96 ? 37.858 20.899 -11.303 1.00 47.84 96 PRO A CA 1
ATOM 710 C C . PRO A 1 96 ? 39.382 21.079 -11.194 1.00 47.84 96 PRO A C 1
ATOM 712 O O . PRO A 1 96 ? 39.907 22.180 -11.350 1.00 47.84 96 PRO A O 1
ATOM 715 N N . LEU A 1 97 ? 40.121 19.970 -11.067 1.00 30.97 97 LEU A N 1
ATOM 716 C CA . LEU A 1 97 ? 41.527 19.914 -11.475 1.00 30.97 97 LEU A CA 1
ATOM 717 C C . LEU A 1 97 ? 41.860 18.535 -12.059 1.00 30.97 97 LEU A C 1
ATOM 719 O O . LEU A 1 97 ? 41.482 17.502 -11.518 1.00 30.97 97 LEU A O 1
ATOM 723 N N . MET A 1 98 ? 42.513 18.569 -13.219 1.00 33.00 98 MET A N 1
ATOM 724 C CA . MET A 1 98 ? 42.752 17.462 -14.141 1.00 33.00 98 MET A CA 1
ATOM 725 C C . MET A 1 98 ? 43.283 16.158 -13.517 1.00 33.00 98 MET A C 1
ATOM 727 O O . MET A 1 98 ? 44.170 16.168 -12.667 1.00 33.00 98 MET A O 1
ATOM 731 N N . CYS A 1 99 ? 42.817 15.067 -14.145 1.00 38.12 99 CYS A N 1
ATOM 732 C CA . CYS A 1 99 ? 43.345 13.696 -14.190 1.00 38.12 99 CYS A CA 1
ATOM 733 C C . CYS A 1 99 ? 42.964 12.735 -13.044 1.00 38.12 99 CYS A C 1
ATOM 735 O O . CYS A 1 99 ? 43.798 12.420 -12.202 1.00 38.12 99 CYS A O 1
ATOM 737 N N . ALA A 1 100 ? 41.727 12.210 -13.106 1.00 37.75 100 ALA A N 1
ATOM 738 C CA . ALA A 1 100 ? 41.309 10.791 -12.985 1.00 37.75 100 ALA A CA 1
ATOM 739 C C . ALA A 1 100 ? 39.861 10.715 -12.437 1.00 37.75 100 ALA A C 1
ATOM 741 O O . ALA A 1 100 ? 39.628 11.117 -11.304 1.00 37.75 100 ALA A O 1
ATOM 742 N N . ASP A 1 101 ? 38.899 10.237 -13.241 1.00 34.94 101 ASP A N 1
ATOM 743 C CA . ASP A 1 101 ? 37.437 10.320 -13.014 1.00 34.94 101 ASP A CA 1
ATOM 744 C C . ASP A 1 101 ? 36.885 9.525 -11.803 1.00 34.94 101 ASP A C 1
ATOM 746 O O . ASP A 1 101 ? 36.980 8.295 -11.791 1.00 34.94 101 ASP A O 1
ATOM 750 N N . PRO A 1 102 ? 36.149 10.176 -10.870 1.00 37.84 102 PRO A N 1
ATOM 751 C CA . PRO A 1 102 ? 35.221 9.524 -9.947 1.00 37.84 102 PRO A CA 1
ATOM 752 C C . PRO A 1 102 ? 33.852 10.252 -9.956 1.00 37.84 102 PRO A C 1
ATOM 754 O O . PRO A 1 102 ? 33.507 10.973 -9.020 1.00 37.84 102 PRO A O 1
ATOM 757 N N . GLY A 1 103 ? 33.081 10.113 -11.045 1.00 31.67 103 GLY A N 1
ATOM 758 C CA . GLY A 1 103 ? 31.809 10.829 -11.279 1.00 31.67 103 GLY A CA 1
ATOM 759 C C . GLY A 1 103 ? 30.575 9.961 -11.581 1.00 31.67 103 GLY A C 1
ATOM 760 O O . GLY A 1 103 ? 29.514 10.505 -11.872 1.00 31.67 103 GLY A O 1
ATOM 761 N N . ALA A 1 104 ? 30.668 8.630 -11.518 1.00 40.91 104 ALA A N 1
ATOM 762 C CA . ALA A 1 104 ? 29.588 7.741 -11.966 1.00 40.91 104 ALA A CA 1
ATOM 763 C C . ALA A 1 104 ? 28.500 7.451 -10.903 1.00 40.91 104 ALA A C 1
ATOM 765 O O . ALA A 1 104 ? 27.343 7.244 -11.256 1.00 40.91 104 ALA A O 1
ATOM 766 N N . ASP A 1 105 ? 28.815 7.480 -9.603 1.00 34.97 105 ASP A N 1
ATOM 767 C CA . ASP A 1 105 ? 28.009 6.754 -8.599 1.00 34.97 105 ASP A CA 1
ATOM 768 C C . ASP A 1 105 ? 26.776 7.474 -8.011 1.00 34.97 105 ASP A C 1
ATOM 770 O O . ASP A 1 105 ? 25.907 6.802 -7.451 1.00 34.97 105 ASP A O 1
ATOM 774 N N . SER A 1 106 ? 26.671 8.810 -8.051 1.00 37.84 106 SER A N 1
ATOM 775 C CA . SER A 1 106 ? 25.532 9.543 -7.443 1.00 37.84 106 SER A CA 1
ATOM 776 C C . SER A 1 106 ? 24.402 9.844 -8.433 1.00 37.84 106 SER A C 1
ATOM 778 O O . SER A 1 106 ? 23.235 9.672 -8.091 1.00 37.84 106 SER A O 1
ATOM 780 N N . VAL A 1 107 ? 24.736 10.215 -9.674 1.00 40.44 107 VAL A N 1
ATOM 781 C CA . VAL A 1 107 ? 23.766 10.343 -10.780 1.00 40.44 107 VAL A CA 1
ATOM 782 C C . VAL A 1 107 ? 23.218 8.969 -11.163 1.00 40.44 107 VAL A C 1
ATOM 784 O O . VAL A 1 107 ? 22.019 8.836 -11.400 1.00 40.44 107 VAL A O 1
ATOM 787 N N . SER A 1 108 ? 24.075 7.941 -11.139 1.00 55.72 108 SER A N 1
ATOM 788 C CA . SER A 1 108 ? 23.657 6.550 -11.308 1.00 55.72 108 SER A CA 1
ATOM 789 C C . SER A 1 108 ? 22.646 6.143 -10.237 1.00 55.72 108 SER A C 1
ATOM 791 O O . SER A 1 108 ? 21.601 5.628 -10.593 1.00 55.72 108 SER A O 1
ATOM 793 N N . ARG A 1 109 ? 22.853 6.480 -8.953 1.00 53.31 109 ARG A N 1
ATOM 794 C CA . ARG A 1 109 ? 21.925 6.107 -7.865 1.00 53.31 109 ARG A CA 1
ATOM 795 C C . ARG A 1 109 ? 20.542 6.767 -7.921 1.00 53.31 109 ARG A C 1
ATOM 797 O O . ARG A 1 109 ? 19.558 6.076 -7.683 1.00 53.31 109 ARG A O 1
ATOM 804 N N . ASP A 1 110 ? 20.428 8.062 -8.230 1.00 57.09 110 ASP A N 1
ATOM 805 C CA . ASP A 1 110 ? 19.105 8.711 -8.392 1.00 57.09 110 ASP A CA 1
ATOM 806 C C . ASP A 1 110 ? 18.380 8.195 -9.648 1.00 57.09 110 ASP A C 1
ATOM 808 O O . ASP A 1 110 ? 17.176 7.930 -9.632 1.00 57.09 110 ASP A O 1
ATOM 812 N N . THR A 1 111 ? 19.131 7.976 -10.730 1.00 62.31 111 THR A N 1
ATOM 813 C CA . THR A 1 111 ? 18.603 7.384 -11.967 1.00 62.31 111 THR A CA 1
ATOM 814 C C . THR A 1 111 ? 18.167 5.935 -11.750 1.00 62.31 111 THR A C 1
ATOM 816 O O . THR A 1 111 ? 17.096 5.550 -12.211 1.00 62.31 111 THR A O 1
ATOM 819 N N . ASP A 1 112 ? 18.941 5.147 -11.007 1.00 68.31 112 ASP A N 1
ATOM 820 C CA . ASP A 1 112 ? 18.651 3.756 -10.648 1.00 68.31 112 ASP A CA 1
ATOM 821 C C . ASP A 1 112 ? 17.424 3.677 -9.736 1.00 68.31 112 ASP A C 1
ATOM 823 O O . ASP A 1 112 ? 16.517 2.889 -9.982 1.00 68.31 112 ASP A O 1
ATOM 827 N N . GLN A 1 113 ? 17.282 4.594 -8.773 1.00 71.88 113 GLN A N 1
ATOM 828 C CA . GLN A 1 113 ? 16.096 4.638 -7.920 1.00 71.88 113 GLN A CA 1
ATOM 829 C C . GLN A 1 113 ? 14.826 5.033 -8.692 1.00 71.88 113 GLN A C 1
ATOM 831 O O . GLN A 1 113 ? 13.771 4.428 -8.489 1.00 71.88 113 GLN A O 1
ATOM 836 N N . LYS A 1 114 ? 14.906 6.018 -9.598 1.00 80.38 114 LYS A N 1
ATOM 837 C CA . LYS A 1 114 ? 13.802 6.384 -10.509 1.00 80.38 114 LYS A CA 1
ATOM 838 C C . LYS A 1 114 ? 13.437 5.231 -11.439 1.00 80.38 114 LYS A C 1
ATOM 840 O O . LYS A 1 114 ? 12.258 4.928 -11.615 1.00 80.38 114 LYS A O 1
ATOM 845 N N . THR A 1 115 ? 14.442 4.556 -11.987 1.00 85.25 115 THR A N 1
ATOM 846 C CA . THR A 1 115 ? 14.265 3.382 -12.851 1.00 85.25 115 THR A CA 1
ATOM 847 C C . THR A 1 115 ? 13.614 2.239 -12.078 1.00 85.25 115 THR A C 1
ATOM 849 O O . THR A 1 115 ? 12.638 1.661 -12.546 1.00 85.25 115 THR A O 1
ATOM 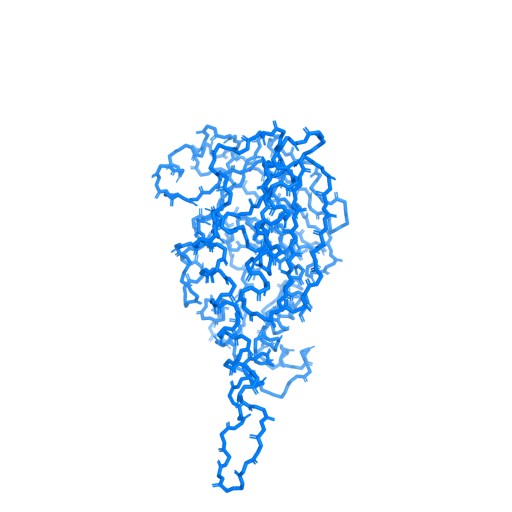852 N N . GLY A 1 116 ? 14.055 1.979 -10.848 1.00 88.19 116 GLY A N 1
ATOM 853 C CA . GLY A 1 116 ? 13.474 0.978 -9.962 1.00 88.19 116 GLY A CA 1
ATOM 854 C C . GLY A 1 116 ? 12.011 1.266 -9.614 1.00 88.19 116 GLY A C 1
ATOM 855 O O . GLY A 1 116 ? 11.160 0.384 -9.736 1.00 88.19 116 GLY A O 1
ATOM 856 N N . ARG A 1 117 ? 11.670 2.514 -9.261 1.00 90.06 117 ARG A N 1
ATOM 857 C CA . ARG A 1 117 ? 10.264 2.926 -9.064 1.00 90.06 117 ARG A CA 1
ATOM 858 C C . ARG A 1 117 ? 9.447 2.771 -10.345 1.00 90.06 117 ARG A C 1
ATOM 860 O O . ARG A 1 117 ? 8.305 2.310 -10.292 1.00 90.06 117 ARG A O 1
ATOM 867 N N . HIS A 1 118 ? 10.034 3.091 -11.500 1.00 92.12 118 HIS A N 1
ATOM 868 C CA . HIS A 1 118 ? 9.385 2.889 -12.790 1.00 92.12 118 HIS A CA 1
ATOM 869 C C . HIS A 1 118 ? 9.124 1.406 -13.094 1.00 92.12 118 HIS A C 1
ATOM 871 O O . HIS A 1 118 ? 8.043 1.073 -13.586 1.00 92.12 118 HIS A O 1
ATOM 877 N N . LEU A 1 119 ? 10.063 0.516 -12.792 1.00 93.94 119 LEU A N 1
ATOM 878 C CA . LEU A 1 119 ? 9.891 -0.925 -12.962 1.00 93.94 119 LEU A CA 1
ATOM 879 C C . LEU A 1 119 ? 8.770 -1.446 -12.064 1.00 93.94 119 LEU A C 1
ATOM 881 O O . LEU A 1 119 ? 7.833 -2.061 -12.565 1.00 93.94 119 LEU A O 1
ATOM 885 N N . MET A 1 120 ? 8.801 -1.091 -10.779 1.00 94.75 120 MET A N 1
ATOM 886 C CA . MET A 1 120 ? 7.768 -1.438 -9.803 1.00 94.75 120 MET A CA 1
ATOM 887 C C . MET A 1 120 ? 6.370 -1.050 -10.318 1.00 94.75 120 MET A C 1
ATOM 889 O O . MET A 1 120 ? 5.514 -1.912 -10.521 1.00 94.75 120 MET A O 1
ATOM 893 N N . ARG A 1 121 ? 6.138 0.237 -10.630 1.00 94.62 121 ARG A N 1
ATOM 894 C CA . ARG A 1 121 ? 4.815 0.707 -11.093 1.00 94.62 121 ARG A CA 1
ATOM 895 C C . ARG A 1 121 ? 4.367 0.030 -12.391 1.00 94.62 121 ARG A C 1
ATOM 897 O O . ARG A 1 121 ? 3.172 -0.165 -12.598 1.00 94.62 121 ARG A O 1
ATOM 904 N N . THR A 1 122 ? 5.308 -0.310 -13.274 1.00 96.12 122 THR A N 1
ATOM 905 C CA . THR A 1 122 ? 5.006 -1.002 -14.536 1.00 96.12 122 THR A CA 1
ATOM 906 C C . THR A 1 122 ? 4.592 -2.443 -14.264 1.00 96.12 122 THR A C 1
ATOM 908 O O . THR A 1 122 ? 3.592 -2.891 -14.817 1.00 96.12 122 THR A O 1
ATOM 911 N N . ALA A 1 123 ? 5.277 -3.132 -13.349 1.00 97.06 123 ALA A N 1
ATOM 912 C CA . ALA A 1 123 ? 4.911 -4.478 -12.925 1.00 97.06 123 ALA A CA 1
ATOM 913 C C . ALA A 1 123 ? 3.505 -4.516 -12.303 1.00 97.06 123 ALA A C 1
ATOM 915 O O . ALA A 1 123 ? 2.705 -5.354 -12.704 1.00 97.06 123 ALA A O 1
ATOM 916 N N . VAL A 1 124 ? 3.154 -3.569 -11.420 1.00 97.25 124 VAL A N 1
ATOM 917 C CA . VAL A 1 124 ? 1.788 -3.465 -10.848 1.00 97.25 124 VAL A CA 1
ATOM 918 C C . VAL A 1 124 ? 0.738 -3.308 -11.942 1.00 97.25 124 VAL A C 1
ATOM 920 O O . VAL A 1 124 ? -0.290 -3.979 -11.915 1.00 97.25 124 VAL A O 1
ATOM 923 N N . ARG A 1 125 ? 0.993 -2.439 -12.928 1.00 97.38 125 ARG A N 1
ATOM 924 C CA . ARG A 1 125 ? 0.071 -2.215 -14.052 1.00 97.38 125 ARG A CA 1
ATOM 925 C C . ARG A 1 125 ? -0.112 -3.457 -14.918 1.00 97.38 125 ARG A C 1
ATOM 927 O O . ARG A 1 125 ? -1.224 -3.703 -15.368 1.00 97.38 125 ARG A O 1
ATOM 934 N N . LEU A 1 126 ? 0.951 -4.227 -15.143 1.00 98.06 126 LEU A N 1
ATOM 935 C CA . LEU A 1 126 ? 0.876 -5.481 -15.893 1.00 98.06 126 LEU A CA 1
ATOM 936 C C . LEU A 1 126 ? 0.144 -6.572 -15.091 1.00 98.06 126 LEU A C 1
ATOM 938 O O . LEU A 1 126 ? -0.751 -7.221 -15.628 1.00 98.06 126 LEU A O 1
ATOM 942 N N . LEU A 1 127 ? 0.450 -6.720 -13.796 1.00 98.38 127 LEU A N 1
ATOM 943 C CA . LEU A 1 127 ? -0.207 -7.677 -12.892 1.00 98.38 127 LEU A CA 1
ATOM 944 C C . LEU A 1 127 ? -1.703 -7.394 -12.717 1.00 98.38 127 LEU A C 1
ATOM 946 O O . LEU A 1 127 ? -2.485 -8.329 -12.556 1.00 98.38 127 LEU A O 1
ATOM 950 N N . ALA A 1 128 ? -2.124 -6.129 -12.812 1.00 97.81 128 ALA A N 1
ATOM 951 C CA . ALA A 1 128 ? -3.539 -5.757 -12.801 1.00 97.81 128 ALA A CA 1
ATOM 952 C C . ALA A 1 128 ? -4.348 -6.388 -13.953 1.00 97.81 128 ALA A C 1
ATOM 954 O O . ALA A 1 128 ? -5.572 -6.446 -13.872 1.00 97.81 128 ALA A O 1
ATOM 955 N N . GLY A 1 129 ? -3.684 -6.911 -14.992 1.00 97.31 129 GLY A N 1
ATOM 956 C CA . GLY A 1 129 ? -4.306 -7.722 -16.039 1.00 97.31 129 GLY A CA 1
ATOM 957 C C . GLY A 1 129 ? -4.684 -9.149 -15.615 1.00 97.31 129 GLY A C 1
ATOM 958 O O . GLY A 1 129 ? -5.303 -9.856 -16.404 1.00 97.31 129 GLY A O 1
ATOM 959 N N . GLY A 1 130 ? -4.322 -9.586 -14.402 1.00 96.88 130 GLY A N 1
ATOM 960 C CA . GLY A 1 130 ? -4.703 -10.886 -13.834 1.00 96.88 130 GLY A CA 1
ATOM 961 C C . GLY A 1 130 ? -3.851 -12.079 -14.261 1.00 96.88 130 GLY A C 1
ATOM 962 O O . GLY A 1 130 ? -4.207 -13.221 -13.976 1.00 96.88 130 GLY A O 1
ATOM 963 N N . GLY A 1 131 ? -2.720 -11.833 -14.925 1.00 97.06 131 GLY A N 1
ATOM 964 C CA . GLY A 1 131 ? -1.800 -12.870 -15.381 1.00 97.06 131 GLY A CA 1
ATOM 965 C C . GLY A 1 131 ? -0.365 -12.670 -14.885 1.00 97.06 131 GLY A C 1
ATOM 966 O O . GLY A 1 131 ? 0.011 -11.559 -14.509 1.00 97.06 131 GLY A O 1
ATOM 967 N N . PRO A 1 132 ? 0.449 -13.742 -14.890 1.00 97.94 132 PRO A N 1
ATOM 968 C CA . PRO A 1 132 ? 1.873 -13.665 -14.578 1.00 97.94 132 PRO A CA 1
ATOM 969 C C . PRO A 1 132 ? 2.610 -12.809 -15.616 1.00 97.94 132 PRO A C 1
ATOM 971 O O . PRO A 1 132 ? 2.297 -12.856 -16.806 1.00 97.94 132 PRO A O 1
ATOM 974 N N . VAL A 1 133 ? 3.629 -12.074 -15.174 1.00 97.81 133 VAL A N 1
ATOM 975 C CA . VAL A 1 133 ? 4.384 -11.119 -15.997 1.00 97.81 133 VAL A CA 1
ATOM 976 C C . VAL A 1 133 ? 5.802 -11.630 -16.215 1.00 97.81 133 VAL A C 1
ATOM 978 O O . VAL A 1 133 ? 6.521 -11.915 -15.259 1.00 97.81 133 VAL A O 1
ATOM 981 N N . THR A 1 134 ? 6.247 -11.748 -17.465 1.00 96.88 134 THR A N 1
ATOM 982 C CA . THR A 1 134 ? 7.654 -12.083 -17.721 1.00 96.88 134 THR A CA 1
ATOM 983 C C . THR A 1 134 ? 8.543 -10.856 -17.507 1.00 96.88 134 THR A C 1
ATOM 985 O O . THR A 1 134 ? 8.119 -9.717 -17.710 1.00 96.88 134 THR A O 1
ATOM 988 N N . VAL A 1 135 ? 9.812 -11.067 -17.143 1.00 94.31 135 VAL A N 1
ATOM 989 C CA . VAL A 1 135 ? 10.786 -9.961 -17.050 1.00 94.31 135 VAL A CA 1
ATOM 990 C C . VAL A 1 135 ? 10.956 -9.261 -18.405 1.00 94.31 135 VAL A C 1
ATOM 992 O O . VAL A 1 135 ? 11.133 -8.049 -18.448 1.00 94.31 135 VAL A O 1
ATOM 995 N N . ALA A 1 136 ? 10.841 -9.999 -19.515 1.00 94.12 136 ALA A N 1
ATOM 996 C CA . ALA A 1 136 ? 10.901 -9.432 -20.859 1.00 94.12 136 ALA A CA 1
ATOM 997 C C . ALA A 1 136 ? 9.727 -8.479 -21.139 1.00 94.12 136 ALA A C 1
ATOM 999 O O . ALA A 1 136 ? 9.956 -7.368 -21.615 1.00 94.12 136 ALA A O 1
ATOM 1000 N N . ASP A 1 137 ? 8.496 -8.870 -20.790 1.00 96.56 137 ASP A N 1
ATOM 1001 C CA . ASP A 1 137 ? 7.312 -8.013 -20.944 1.00 96.56 137 ASP A CA 1
ATOM 1002 C C . ASP A 1 137 ? 7.412 -6.765 -20.061 1.00 96.56 137 ASP A C 1
ATOM 1004 O O . ASP A 1 137 ? 7.079 -5.665 -20.501 1.00 96.56 137 ASP A O 1
ATOM 1008 N N . LEU A 1 138 ? 7.925 -6.918 -18.834 1.00 97.19 138 LEU A N 1
ATOM 1009 C CA . LEU A 1 138 ? 8.186 -5.796 -17.935 1.00 97.19 138 LEU A CA 1
ATOM 1010 C C . LEU A 1 138 ? 9.201 -4.815 -18.536 1.00 97.19 138 LEU A C 1
ATOM 1012 O O . LEU A 1 138 ? 8.928 -3.618 -18.582 1.00 97.19 138 LEU A O 1
ATOM 1016 N N . CYS A 1 139 ? 10.347 -5.307 -19.011 1.00 94.56 139 CYS A N 1
ATOM 1017 C CA . CYS A 1 139 ? 11.376 -4.487 -19.652 1.00 94.56 139 CYS A CA 1
ATOM 1018 C C . CYS A 1 139 ? 10.826 -3.750 -20.880 1.00 94.56 139 CYS A C 1
ATOM 1020 O O . CYS A 1 139 ? 10.986 -2.534 -20.992 1.00 94.56 139 CYS A O 1
ATOM 1022 N N . ALA A 1 140 ? 10.109 -4.463 -21.754 1.00 96.06 140 ALA A N 1
ATOM 1023 C CA . ALA A 1 140 ? 9.488 -3.888 -22.942 1.00 96.06 140 ALA A CA 1
ATOM 1024 C C . ALA A 1 140 ? 8.473 -2.790 -22.584 1.00 96.06 140 ALA A C 1
ATOM 1026 O O . ALA A 1 140 ? 8.509 -1.705 -23.164 1.00 96.06 140 ALA A O 1
ATOM 1027 N N . ALA A 1 141 ? 7.609 -3.033 -21.594 1.00 95.69 141 ALA A N 1
ATOM 1028 C CA . ALA A 1 141 ? 6.623 -2.058 -21.132 1.00 95.69 141 ALA A CA 1
ATOM 1029 C C . ALA A 1 141 ? 7.254 -0.854 -20.409 1.00 95.69 141 ALA A C 1
ATOM 1031 O O . ALA A 1 141 ? 6.719 0.252 -20.477 1.00 95.69 141 ALA A O 1
ATOM 1032 N N . ALA A 1 142 ? 8.385 -1.055 -19.728 1.00 93.50 142 ALA A N 1
ATOM 1033 C CA . ALA A 1 142 ? 9.147 0.002 -19.064 1.00 93.50 142 ALA A CA 1
ATOM 1034 C C . ALA A 1 142 ? 10.115 0.739 -20.012 1.00 93.50 142 ALA A C 1
ATOM 1036 O O . ALA A 1 142 ? 10.738 1.716 -19.605 1.00 93.50 142 ALA A O 1
ATOM 1037 N N . GLY A 1 143 ? 10.256 0.292 -21.266 1.00 94.38 143 GLY A N 1
ATOM 1038 C CA . GLY A 1 143 ? 11.167 0.895 -22.241 1.00 94.38 143 GLY A CA 1
ATOM 1039 C C . GLY A 1 143 ? 12.649 0.735 -21.887 1.00 94.38 143 GLY A C 1
ATOM 1040 O O . GLY A 1 143 ? 13.453 1.596 -22.242 1.00 94.38 143 GLY A O 1
ATOM 1041 N N . VAL A 1 144 ? 13.014 -0.342 -21.182 1.00 90.62 144 VAL A N 1
ATOM 1042 C CA . VAL A 1 144 ? 14.400 -0.653 -20.798 1.00 90.62 144 VAL A CA 1
ATOM 1043 C C . VAL A 1 144 ? 14.862 -1.959 -21.442 1.00 90.62 144 VAL A C 1
ATOM 1045 O O . VAL A 1 144 ? 14.072 -2.876 -21.637 1.00 90.62 144 VAL A O 1
ATOM 1048 N N . ASP A 1 145 ? 16.151 -2.057 -21.768 1.00 85.25 145 ASP A N 1
ATOM 1049 C CA . ASP A 1 145 ? 16.736 -3.259 -22.387 1.00 85.25 145 ASP A CA 1
ATOM 1050 C C . ASP A 1 145 ? 16.985 -4.372 -21.352 1.00 85.25 145 ASP A C 1
ATOM 1052 O O . ASP A 1 145 ? 16.683 -5.546 -21.560 1.00 85.25 145 ASP A O 1
ATOM 1056 N N . ARG A 1 146 ? 17.492 -3.988 -20.175 1.00 83.38 146 ARG A N 1
ATOM 1057 C CA . ARG A 1 146 ? 17.718 -4.876 -19.031 1.00 83.38 146 ARG A CA 1
ATOM 1058 C C . ARG A 1 146 ? 17.339 -4.166 -17.741 1.00 83.38 146 ARG A C 1
ATOM 1060 O O . ARG A 1 146 ? 17.605 -2.977 -17.591 1.00 83.38 146 ARG A O 1
ATOM 1067 N N . ALA A 1 147 ? 16.780 -4.920 -16.804 1.00 82.62 147 ALA A N 1
ATOM 1068 C CA . ALA A 1 147 ? 16.407 -4.436 -15.484 1.00 82.62 147 ALA A CA 1
ATOM 1069 C C . ALA A 1 147 ? 17.096 -5.274 -14.402 1.00 82.62 147 ALA A C 1
ATOM 1071 O O . ALA A 1 147 ? 17.013 -6.503 -14.429 1.00 82.62 147 ALA A O 1
ATOM 1072 N N . ASP A 1 148 ? 17.751 -4.615 -13.447 1.00 83.94 148 ASP A N 1
ATOM 1073 C CA . ASP A 1 148 ? 18.024 -5.217 -12.144 1.00 83.94 148 ASP A CA 1
ATOM 1074 C C . ASP A 1 148 ? 16.823 -4.920 -11.247 1.00 83.94 148 ASP A C 1
ATOM 1076 O O . ASP A 1 148 ? 16.612 -3.792 -10.811 1.00 83.94 148 ASP A O 1
ATOM 1080 N N . LEU A 1 149 ? 15.988 -5.929 -11.010 1.00 89.12 149 LEU A N 1
ATOM 1081 C CA . LEU A 1 149 ? 14.790 -5.743 -10.197 1.00 89.12 149 LEU A CA 1
ATOM 1082 C C . LEU A 1 149 ? 15.130 -5.560 -8.715 1.00 89.12 149 LEU A C 1
ATOM 1084 O O . LEU A 1 149 ? 14.307 -5.032 -7.980 1.00 89.12 149 LEU A O 1
ATOM 1088 N N . THR A 1 150 ? 16.329 -5.943 -8.264 1.00 84.38 150 THR A N 1
ATOM 1089 C CA . THR A 1 150 ? 16.701 -5.898 -6.842 1.00 84.38 150 THR A CA 1
ATOM 1090 C C . THR A 1 150 ? 16.988 -4.488 -6.328 1.00 84.38 150 THR A C 1
ATOM 1092 O O . THR A 1 150 ? 16.964 -4.278 -5.113 1.00 84.38 150 THR A O 1
ATOM 1095 N N . THR A 1 151 ? 17.224 -3.526 -7.226 1.00 81.44 151 THR A N 1
ATOM 1096 C CA . THR A 1 151 ? 17.416 -2.103 -6.894 1.00 81.44 151 THR A CA 1
ATOM 1097 C C . THR A 1 151 ? 16.092 -1.346 -6.772 1.00 81.44 151 THR A C 1
ATOM 1099 O O . THR A 1 151 ? 16.038 -0.244 -6.219 1.00 81.44 151 THR A O 1
ATOM 1102 N N . ALA A 1 152 ? 14.997 -1.944 -7.244 1.00 87.94 152 ALA A N 1
ATOM 1103 C CA . ALA A 1 152 ? 13.667 -1.373 -7.157 1.00 87.94 152 ALA A CA 1
ATOM 1104 C C . ALA A 1 152 ? 13.063 -1.512 -5.743 1.00 87.94 152 ALA A C 1
ATOM 1106 O O . ALA A 1 152 ? 13.450 -2.402 -4.978 1.00 87.94 152 ALA A O 1
ATOM 1107 N N . PRO A 1 153 ? 12.092 -0.655 -5.364 1.00 87.56 153 PRO A N 1
ATOM 1108 C CA . PRO A 1 153 ? 11.422 -0.754 -4.068 1.00 87.56 153 PRO A CA 1
ATOM 1109 C C . PRO A 1 153 ? 10.830 -2.146 -3.836 1.00 87.56 153 PRO A C 1
ATOM 1111 O O . PRO A 1 153 ? 10.075 -2.634 -4.673 1.00 87.56 153 PRO A O 1
ATOM 1114 N N . ALA A 1 154 ? 11.168 -2.774 -2.706 1.00 88.62 154 ALA A N 1
ATOM 1115 C CA . ALA A 1 154 ? 10.785 -4.155 -2.382 1.00 88.62 154 ALA A CA 1
ATOM 1116 C C . ALA A 1 154 ? 11.182 -5.192 -3.459 1.00 88.62 154 ALA A C 1
ATOM 1118 O O . ALA A 1 154 ? 10.601 -6.269 -3.546 1.00 88.62 154 ALA A O 1
ATOM 1119 N N . GLY A 1 155 ? 12.188 -4.890 -4.285 1.00 89.25 155 GLY A N 1
ATOM 1120 C CA . GLY A 1 155 ? 12.610 -5.726 -5.408 1.00 89.25 155 GLY A CA 1
ATOM 1121 C C . GLY A 1 155 ? 13.156 -7.102 -5.019 1.00 89.25 155 GLY A C 1
ATOM 1122 O O . GLY A 1 155 ? 13.170 -8.030 -5.825 1.00 89.25 155 GLY A O 1
ATOM 1123 N N . ARG A 1 156 ? 13.587 -7.254 -3.763 1.00 90.31 156 ARG A N 1
ATOM 1124 C CA . ARG A 1 156 ? 14.021 -8.536 -3.189 1.00 90.31 156 ARG A CA 1
ATOM 1125 C C . ARG A 1 156 ? 12.866 -9.403 -2.688 1.00 90.31 156 ARG A C 1
ATOM 1127 O O . ARG A 1 156 ? 13.066 -10.596 -2.507 1.00 90.31 156 ARG A O 1
ATOM 1134 N N . ASP A 1 157 ? 11.683 -8.818 -2.506 1.00 94.12 157 ASP A N 1
ATOM 1135 C CA . ASP A 1 157 ? 10.484 -9.508 -2.021 1.00 94.12 157 ASP A CA 1
ATOM 1136 C C . ASP A 1 157 ? 9.578 -10.003 -3.167 1.00 94.12 157 ASP A C 1
ATOM 1138 O O . ASP A 1 157 ? 8.509 -10.554 -2.903 1.00 94.12 157 ASP A O 1
ATOM 1142 N N . ILE A 1 158 ? 9.970 -9.788 -4.433 1.00 95.56 158 ILE A N 1
ATOM 1143 C CA . ILE A 1 158 ? 9.173 -10.162 -5.611 1.00 95.56 158 ILE A CA 1
ATOM 1144 C C . ILE A 1 158 ? 8.845 -11.657 -5.577 1.00 95.56 158 ILE A C 1
ATOM 1146 O O . ILE A 1 158 ? 9.720 -12.509 -5.418 1.00 95.56 158 ILE A O 1
ATOM 1150 N N . GLU A 1 159 ? 7.570 -11.970 -5.782 1.00 96.44 159 GLU A N 1
ATOM 1151 C CA . GLU A 1 159 ? 7.081 -13.336 -5.897 1.00 96.44 159 GLU A CA 1
ATOM 1152 C C . GLU A 1 159 ? 7.189 -13.807 -7.346 1.00 96.44 159 GLU A C 1
ATOM 1154 O O . GLU A 1 159 ? 6.723 -13.129 -8.271 1.00 96.44 159 GLU A O 1
ATOM 1159 N N . TYR A 1 160 ? 7.747 -15.002 -7.529 1.00 96.06 160 TYR A N 1
ATOM 1160 C CA . TYR A 1 160 ? 7.876 -15.658 -8.824 1.00 96.06 160 TYR A CA 1
ATOM 1161 C C . TYR A 1 160 ? 7.159 -17.007 -8.825 1.00 96.06 160 TYR A C 1
ATOM 1163 O O . TYR A 1 160 ? 7.103 -17.681 -7.797 1.00 96.06 160 TYR A O 1
ATOM 1171 N N . ASP A 1 161 ? 6.639 -17.407 -9.983 1.00 94.69 161 ASP A N 1
ATOM 1172 C CA . ASP A 1 161 ? 6.206 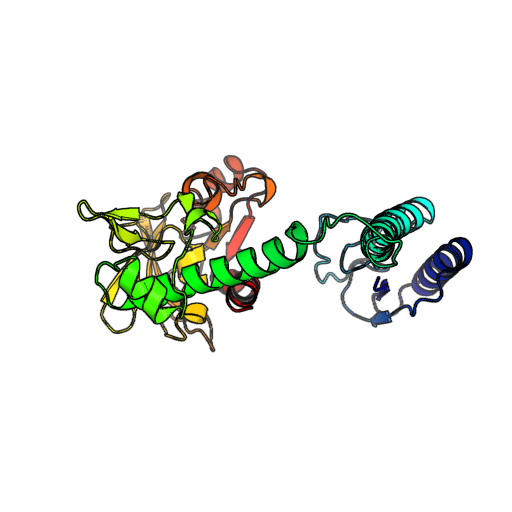-18.787 -10.213 1.00 94.69 161 ASP A CA 1
ATOM 1173 C C . ASP A 1 161 ? 7.378 -19.706 -10.610 1.00 94.69 161 ASP A C 1
ATOM 1175 O O . ASP A 1 161 ? 8.519 -19.266 -10.778 1.00 94.69 161 ASP A O 1
ATOM 1179 N N . ASP A 1 162 ? 7.081 -20.991 -10.822 1.00 95.38 162 ASP A N 1
ATOM 1180 C CA . ASP A 1 162 ? 8.061 -22.013 -11.225 1.00 95.38 162 ASP A CA 1
ATOM 1181 C C . ASP A 1 162 ? 8.735 -21.732 -12.583 1.00 95.38 162 ASP A C 1
ATOM 1183 O O . ASP A 1 162 ? 9.768 -22.318 -12.903 1.00 95.38 162 ASP A O 1
ATOM 1187 N N . HIS A 1 163 ? 8.164 -20.835 -13.394 1.00 94.00 163 HIS A N 1
ATOM 1188 C CA . HIS A 1 163 ? 8.715 -20.409 -14.683 1.00 94.00 163 HIS A CA 1
ATOM 1189 C C . HIS A 1 163 ? 9.488 -19.087 -14.571 1.00 94.00 163 HIS A C 1
ATOM 1191 O O . HIS A 1 163 ? 9.817 -18.482 -15.593 1.00 94.00 163 HIS A O 1
ATOM 1197 N N . HIS A 1 164 ? 9.766 -18.620 -13.348 1.00 90.62 164 HIS A N 1
ATOM 1198 C CA . HIS A 1 164 ? 10.401 -17.335 -13.061 1.00 90.62 164 HIS A CA 1
ATOM 1199 C C . HIS A 1 164 ? 9.656 -16.126 -13.645 1.00 90.62 164 HIS A C 1
ATOM 1201 O O . HIS A 1 164 ? 10.259 -15.102 -13.977 1.00 90.62 164 HIS A O 1
ATOM 1207 N N . ARG A 1 165 ? 8.328 -16.216 -13.753 1.00 97.25 165 ARG A N 1
ATOM 1208 C CA . ARG A 1 165 ? 7.474 -15.069 -14.069 1.00 97.25 165 ARG A CA 1
ATOM 1209 C C . ARG A 1 165 ? 7.055 -14.393 -12.777 1.00 97.25 165 ARG A C 1
ATOM 1211 O O . ARG A 1 165 ? 6.782 -15.063 -11.787 1.00 97.25 165 ARG A O 1
ATOM 1218 N N . ILE A 1 166 ? 6.987 -13.071 -12.800 1.00 98.12 166 ILE A N 1
ATOM 1219 C CA . ILE A 1 166 ? 6.531 -12.256 -11.680 1.00 98.12 166 ILE A CA 1
ATOM 1220 C C . ILE A 1 166 ? 5.041 -12.527 -11.475 1.00 98.12 166 ILE A C 1
ATOM 1222 O O . ILE A 1 166 ? 4.235 -12.323 -12.385 1.00 98.12 166 ILE A O 1
ATOM 1226 N N . ILE A 1 167 ? 4.682 -12.969 -10.275 1.00 98.19 167 ILE A N 1
ATOM 1227 C CA . ILE A 1 167 ? 3.292 -13.180 -9.847 1.00 98.19 167 ILE A CA 1
ATOM 1228 C C . ILE A 1 167 ? 2.886 -12.251 -8.710 1.00 98.19 167 ILE A C 1
ATOM 1230 O O . ILE A 1 167 ? 1.701 -12.161 -8.404 1.00 98.19 167 ILE A O 1
ATOM 1234 N N . GLY A 1 168 ? 3.838 -11.537 -8.110 1.00 97.75 168 GLY A N 1
ATOM 1235 C CA . GLY A 1 168 ? 3.529 -10.571 -7.073 1.00 97.75 168 GLY A CA 1
ATOM 1236 C C . GLY A 1 168 ? 4.641 -9.573 -6.813 1.00 97.75 168 GLY A C 1
ATOM 1237 O O . GLY A 1 168 ? 5.815 -9.922 -6.724 1.00 97.75 168 GLY A O 1
ATOM 1238 N N . TRP A 1 169 ? 4.248 -8.315 -6.680 1.00 97.12 169 TRP A N 1
ATOM 1239 C CA . TRP A 1 169 ? 5.101 -7.223 -6.241 1.00 97.12 169 TRP A CA 1
ATOM 1240 C C . TRP A 1 169 ? 4.207 -6.183 -5.567 1.00 97.12 169 TRP A C 1
ATOM 1242 O O . TRP A 1 169 ? 3.690 -5.274 -6.212 1.00 97.12 169 TRP A O 1
ATOM 1252 N N . GLY A 1 170 ? 3.922 -6.385 -4.282 1.00 96.44 170 GLY A N 1
ATOM 1253 C CA . GLY A 1 170 ? 2.868 -5.668 -3.560 1.00 96.44 170 GLY A CA 1
ATOM 1254 C C . GLY A 1 170 ? 1.457 -6.063 -4.017 1.00 96.44 170 GLY A C 1
ATOM 1255 O O . GLY A 1 170 ? 0.696 -6.600 -3.222 1.00 96.44 170 GLY A O 1
ATOM 1256 N N . LEU A 1 171 ? 1.104 -5.855 -5.292 1.00 98.38 171 LEU A N 1
ATOM 1257 C CA . LEU A 1 171 ? -0.063 -6.470 -5.942 1.00 98.38 171 LEU A CA 1
ATOM 1258 C C . LEU A 1 171 ? 0.325 -7.885 -6.376 1.00 98.38 171 LEU A C 1
ATOM 1260 O O . LEU A 1 171 ? 1.406 -8.064 -6.932 1.00 98.38 171 LEU A O 1
ATOM 1264 N N . THR A 1 172 ? -0.514 -8.885 -6.125 1.00 98.44 172 THR A N 1
ATOM 1265 C CA . THR A 1 172 ? -0.153 -10.294 -6.317 1.00 98.44 172 THR A CA 1
ATOM 1266 C C . THR A 1 172 ? -1.325 -11.166 -6.764 1.00 98.44 172 THR A C 1
ATOM 1268 O O . THR A 1 172 ? -2.490 -10.890 -6.473 1.00 98.44 172 THR A O 1
ATOM 1271 N N . LEU A 1 173 ? -0.990 -12.232 -7.490 1.00 97.50 173 LEU A N 1
ATOM 1272 C CA . LEU A 1 173 ? -1.887 -13.326 -7.863 1.00 97.50 173 LEU A CA 1
ATOM 1273 C C . LEU A 1 173 ? -2.033 -14.352 -6.729 1.00 97.50 173 LEU A C 1
ATOM 1275 O O . LEU A 1 173 ? -2.985 -15.132 -6.726 1.00 97.50 173 LEU A O 1
ATOM 1279 N N . ASN A 1 174 ? -1.100 -14.364 -5.771 1.00 97.44 174 ASN A N 1
ATOM 1280 C CA . ASN A 1 174 ? -1.156 -15.263 -4.626 1.00 97.44 174 ASN A CA 1
ATOM 1281 C C . ASN A 1 174 ? -2.248 -14.813 -3.650 1.00 97.44 174 ASN A C 1
ATOM 1283 O O . ASN A 1 174 ? -2.252 -13.648 -3.247 1.00 97.44 174 ASN A O 1
ATOM 1287 N N . PRO A 1 175 ? -3.135 -15.719 -3.202 1.00 96.88 175 PRO A N 1
ATOM 1288 C CA . PRO A 1 175 ? -4.137 -15.382 -2.206 1.00 96.88 175 PRO A CA 1
ATOM 1289 C C . PRO A 1 175 ? -3.530 -14.768 -0.946 1.00 96.88 175 PRO A C 1
ATOM 1291 O O . PRO A 1 175 ? -2.620 -15.326 -0.331 1.00 96.88 175 PRO A O 1
ATOM 1294 N N . SER A 1 176 ? -4.090 -13.636 -0.534 1.00 95.81 176 SER A N 1
ATOM 1295 C CA . SER A 1 176 ? -3.790 -12.975 0.731 1.00 95.81 176 SER A CA 1
ATOM 1296 C C . SER A 1 176 ? -5.095 -12.580 1.435 1.00 95.81 176 SER A C 1
ATOM 1298 O O . SER A 1 176 ? -6.168 -12.610 0.825 1.00 95.81 176 SER A O 1
ATOM 1300 N N . PRO A 1 177 ? -5.041 -12.177 2.716 1.00 95.12 177 PRO A N 1
ATOM 1301 C CA . PRO A 1 177 ? -6.204 -11.626 3.402 1.00 95.12 177 PRO A CA 1
ATOM 1302 C C . PRO A 1 177 ? -6.769 -10.352 2.762 1.00 95.12 177 PRO A C 1
ATOM 1304 O O . PRO A 1 177 ? -7.884 -9.983 3.106 1.00 95.12 177 PRO A O 1
ATOM 1307 N N . HIS A 1 178 ? -6.016 -9.670 1.895 1.00 98.00 178 HIS A N 1
ATOM 1308 C CA . HIS A 1 178 ? -6.380 -8.394 1.286 1.00 98.00 178 HIS A CA 1
ATOM 1309 C C . HIS A 1 178 ? -6.760 -8.607 -0.178 1.00 98.00 178 HIS A C 1
ATOM 1311 O O . HIS A 1 178 ? -5.923 -8.526 -1.075 1.00 98.00 178 HIS A O 1
ATOM 1317 N N . VAL A 1 179 ? -8.034 -8.903 -0.410 1.00 98.62 179 VAL A N 1
ATOM 1318 C CA . VAL A 1 179 ? -8.616 -9.041 -1.744 1.00 98.62 179 VAL A CA 1
ATOM 1319 C C . VAL A 1 179 ? -8.655 -7.675 -2.425 1.00 98.62 179 VAL A C 1
ATOM 1321 O O . VAL A 1 179 ? -9.086 -6.682 -1.833 1.00 98.62 179 VAL A O 1
ATOM 1324 N N . TYR A 1 180 ? -8.232 -7.640 -3.685 1.00 98.69 180 TYR A N 1
ATOM 1325 C CA . TYR A 1 180 ? -8.148 -6.444 -4.511 1.00 98.69 180 TYR A CA 1
ATOM 1326 C C . TYR A 1 180 ? -8.804 -6.701 -5.867 1.00 98.69 180 TYR A C 1
ATOM 1328 O O . TYR A 1 180 ? -8.271 -7.433 -6.699 1.00 98.69 180 TYR A O 1
ATOM 1336 N N . ILE A 1 181 ? -9.967 -6.096 -6.102 1.00 98.56 181 ILE A N 1
ATOM 1337 C CA . ILE A 1 181 ? -10.734 -6.283 -7.335 1.00 98.56 181 ILE A CA 1
ATOM 1338 C C . ILE A 1 181 ? -10.634 -5.022 -8.187 1.00 98.56 181 ILE A C 1
ATOM 1340 O O . ILE A 1 181 ? -11.095 -3.955 -7.777 1.00 98.56 181 ILE A O 1
ATOM 1344 N N . VAL A 1 182 ? -10.073 -5.143 -9.389 1.00 97.69 182 VAL A N 1
ATOM 1345 C CA . VAL A 1 182 ? -9.887 -4.034 -10.340 1.00 97.69 182 VAL A CA 1
ATOM 1346 C C . VAL A 1 182 ? -10.246 -4.491 -11.748 1.00 97.69 182 VAL A C 1
ATOM 1348 O O . VAL A 1 182 ? -9.844 -5.569 -12.165 1.00 97.69 182 VAL A O 1
ATOM 1351 N N . ASP A 1 183 ? -11.055 -3.709 -12.467 1.00 94.88 183 ASP A N 1
ATOM 1352 C CA . ASP A 1 183 ? -11.514 -4.020 -13.834 1.00 94.88 183 ASP A CA 1
ATOM 1353 C C . ASP A 1 183 ? -12.060 -5.464 -14.006 1.00 94.88 183 ASP A C 1
ATOM 1355 O O . ASP A 1 183 ? -11.905 -6.104 -15.045 1.00 94.88 183 ASP A O 1
ATOM 1359 N N . GLY A 1 184 ? -12.708 -5.994 -12.960 1.00 94.25 184 GLY A N 1
ATOM 1360 C CA . GLY A 1 184 ? -13.259 -7.355 -12.917 1.00 94.25 184 GLY A CA 1
ATOM 1361 C C . GLY A 1 184 ? -12.239 -8.465 -12.629 1.00 94.25 184 GLY A C 1
ATOM 1362 O O . GLY A 1 184 ? -12.638 -9.616 -12.469 1.00 94.25 184 GLY A O 1
ATOM 1363 N N . GLN A 1 185 ? -10.949 -8.139 -12.526 1.00 97.62 185 GLN A N 1
ATOM 1364 C CA . GLN A 1 185 ? -9.903 -9.065 -12.098 1.00 97.62 185 GLN A CA 1
ATOM 1365 C C . GLN A 1 185 ? -9.910 -9.204 -10.580 1.00 97.62 185 GLN A C 1
ATOM 1367 O O . GLN A 1 185 ? -9.992 -8.207 -9.865 1.00 97.62 185 GLN A O 1
ATOM 1372 N N . HIS A 1 186 ? -9.802 -10.439 -10.096 1.00 97.62 186 HIS A N 1
ATOM 1373 C CA . HIS A 1 186 ? -9.743 -10.751 -8.673 1.00 97.62 186 HIS A CA 1
ATOM 1374 C C . HIS A 1 186 ? -8.293 -11.043 -8.277 1.00 97.62 186 HIS A C 1
ATOM 1376 O O . HIS A 1 186 ? -7.753 -12.095 -8.615 1.00 97.62 186 HIS A O 1
ATOM 1382 N N . LEU A 1 187 ? -7.669 -10.090 -7.593 1.00 98.56 187 LEU A N 1
ATOM 1383 C CA . LEU A 1 187 ? -6.261 -10.102 -7.199 1.00 98.56 187 LEU A CA 1
ATOM 1384 C C . LEU A 1 187 ? -6.151 -9.942 -5.683 1.00 98.56 187 LEU A C 1
ATOM 1386 O O . LEU A 1 187 ? -7.154 -9.914 -4.964 1.00 98.56 187 LEU A O 1
ATOM 1390 N N . TYR A 1 188 ? -4.922 -9.807 -5.201 1.00 98.69 188 TYR A N 1
ATOM 1391 C CA . TYR A 1 188 ? -4.625 -9.614 -3.792 1.00 98.69 188 TYR A CA 1
ATOM 1392 C C . TYR A 1 188 ? -3.501 -8.595 -3.607 1.00 98.69 188 TYR A C 1
ATOM 1394 O O . TYR A 1 188 ? -2.750 -8.312 -4.539 1.00 98.69 188 TYR A O 1
ATOM 1402 N N . THR A 1 189 ? -3.352 -8.053 -2.400 1.00 98.50 189 THR A N 1
ATOM 1403 C CA . THR A 1 189 ? -2.184 -7.241 -2.026 1.00 98.50 189 THR A CA 1
ATOM 1404 C C . THR A 1 189 ? -1.418 -7.839 -0.853 1.00 98.50 189 THR A C 1
ATOM 1406 O O . THR A 1 189 ? -1.968 -8.619 -0.075 1.00 98.50 189 THR A O 1
ATOM 1409 N N . TRP A 1 190 ? -0.146 -7.478 -0.683 1.00 97.75 190 TRP A N 1
ATOM 1410 C CA . TRP A 1 190 ? 0.655 -7.954 0.447 1.00 97.75 190 TRP A CA 1
ATOM 1411 C C . TRP A 1 190 ? 0.194 -7.375 1.784 1.00 97.75 190 TRP A C 1
ATOM 1413 O O . TRP A 1 190 ? 0.267 -8.074 2.791 1.00 97.75 190 TRP A O 1
ATOM 1423 N N . CYS A 1 191 ? -0.310 -6.138 1.813 1.00 96.88 191 CYS A N 1
ATOM 1424 C CA . CYS A 1 191 ? -0.808 -5.520 3.044 1.00 96.88 191 CYS A CA 1
ATOM 1425 C C . CYS A 1 191 ? -2.022 -4.611 2.843 1.00 96.88 191 CYS A C 1
ATOM 1427 O O . CYS A 1 191 ? -2.449 -4.328 1.719 1.00 96.88 191 CYS A O 1
ATOM 1429 N N . ALA A 1 192 ? -2.543 -4.106 3.963 1.00 97.12 192 ALA A N 1
ATOM 1430 C CA . ALA A 1 192 ? -3.615 -3.119 3.987 1.00 97.12 192 ALA A CA 1
ATOM 1431 C C . ALA A 1 192 ? -3.234 -1.801 3.285 1.00 97.12 192 ALA A C 1
ATOM 1433 O O . ALA A 1 192 ? -4.058 -1.230 2.571 1.00 97.12 192 ALA A O 1
ATOM 1434 N N . ALA A 1 193 ? -1.997 -1.315 3.441 1.00 94.94 193 ALA A N 1
ATOM 1435 C CA . ALA A 1 193 ? -1.569 -0.042 2.850 1.00 94.94 193 ALA A CA 1
ATOM 1436 C C . ALA A 1 193 ? -1.504 -0.108 1.315 1.00 94.94 193 ALA A C 1
ATOM 1438 O O . ALA A 1 193 ? -1.951 0.820 0.643 1.00 94.94 193 ALA A O 1
ATOM 1439 N N . ASP A 1 194 ? -1.045 -1.231 0.763 1.00 96.06 194 ASP A N 1
ATOM 1440 C CA . ASP A 1 194 ? -0.995 -1.483 -0.680 1.00 96.06 194 ASP A CA 1
ATOM 1441 C C . ASP A 1 194 ? -2.369 -1.310 -1.355 1.00 96.06 194 ASP A C 1
ATOM 1443 O O . ASP A 1 194 ? -2.462 -0.716 -2.433 1.00 96.06 194 ASP A O 1
ATOM 1447 N N . THR A 1 195 ? -3.457 -1.718 -0.682 1.00 96.50 195 THR A N 1
ATOM 1448 C CA . THR A 1 195 ? -4.836 -1.542 -1.186 1.00 96.50 195 THR A CA 1
ATOM 1449 C C . THR A 1 195 ? -5.209 -0.074 -1.423 1.00 96.50 195 THR A C 1
ATOM 1451 O O . THR A 1 195 ? -6.020 0.232 -2.298 1.00 96.50 195 THR A O 1
ATOM 1454 N N . LEU A 1 196 ? -4.598 0.843 -0.666 1.00 93.81 196 LEU A N 1
ATOM 1455 C CA . LEU A 1 196 ? -4.817 2.286 -0.746 1.00 93.81 196 LEU A CA 1
ATOM 1456 C C . LEU A 1 196 ? -3.802 2.976 -1.672 1.00 93.81 196 LEU A C 1
ATOM 1458 O O . LEU A 1 196 ? -4.106 4.037 -2.218 1.00 93.81 196 LEU A O 1
ATOM 1462 N N . LEU A 1 197 ? -2.620 2.382 -1.874 1.00 91.50 197 LEU A N 1
ATOM 1463 C CA . LEU A 1 197 ? -1.553 2.936 -2.714 1.00 91.50 197 LEU A CA 1
ATOM 1464 C C . LEU A 1 197 ? -1.782 2.683 -4.211 1.00 91.50 197 LEU A C 1
ATOM 1466 O O . LEU A 1 197 ? -1.573 3.589 -5.027 1.00 91.50 197 LEU A O 1
ATOM 1470 N N . PHE A 1 198 ? -2.205 1.470 -4.582 1.00 94.12 198 PHE A N 1
ATOM 1471 C CA . PHE A 1 198 ? -2.275 1.047 -5.985 1.00 94.12 198 PHE A CA 1
ATOM 1472 C C . PHE A 1 198 ? -3.358 1.686 -6.855 1.00 94.12 198 PHE A C 1
ATOM 1474 O O . PHE A 1 198 ? -3.067 1.880 -8.036 1.00 94.12 198 PHE A O 1
ATOM 1481 N N . PRO A 1 199 ? -4.536 2.107 -6.355 1.00 93.62 199 PRO A N 1
ATOM 1482 C CA . PRO A 1 199 ? -5.517 2.811 -7.186 1.00 93.62 199 PRO A CA 1
ATOM 1483 C C . PRO A 1 199 ? -4.927 4.033 -7.908 1.00 93.62 199 PRO A C 1
ATOM 1485 O O . PRO A 1 199 ? -5.244 4.290 -9.068 1.00 93.62 199 PRO A O 1
ATOM 1488 N N . VAL A 1 200 ? -4.003 4.751 -7.256 1.00 90.31 200 VAL A N 1
ATOM 1489 C CA . VAL A 1 200 ? -3.292 5.907 -7.831 1.00 90.31 200 VAL A CA 1
ATOM 1490 C C . VAL A 1 200 ? -2.262 5.482 -8.884 1.00 90.31 200 VAL A C 1
ATOM 1492 O O . VAL A 1 200 ? -2.133 6.136 -9.914 1.00 90.31 200 VAL A O 1
ATOM 1495 N N . ILE A 1 201 ? -1.544 4.378 -8.656 1.00 90.75 201 ILE A N 1
ATOM 1496 C CA . ILE A 1 201 ? -0.557 3.836 -9.608 1.00 90.75 201 ILE A CA 1
ATOM 1497 C C . ILE A 1 201 ? -1.239 3.304 -10.876 1.00 90.75 201 ILE A C 1
ATOM 1499 O O . ILE A 1 201 ? -0.727 3.496 -11.988 1.00 90.75 201 ILE A O 1
ATOM 1503 N N . LEU A 1 202 ? -2.390 2.655 -10.699 1.00 94.06 202 LEU A N 1
ATOM 1504 C CA . LEU A 1 202 ? -3.205 2.074 -11.761 1.00 94.06 202 LEU A CA 1
ATOM 1505 C C . LEU A 1 202 ? -4.078 3.113 -12.481 1.00 94.06 202 LEU A C 1
ATOM 1507 O O . LEU A 1 202 ? -4.474 2.872 -13.617 1.00 94.06 202 LEU A O 1
ATOM 1511 N N . ASP A 1 203 ? -4.367 4.254 -11.845 1.00 94.19 203 ASP A N 1
ATOM 1512 C CA . ASP A 1 203 ? -5.414 5.203 -12.262 1.00 94.19 203 ASP A CA 1
ATOM 1513 C C . ASP A 1 203 ? -6.750 4.477 -12.524 1.00 94.19 203 ASP A C 1
ATOM 1515 O O . ASP A 1 203 ? -7.412 4.643 -13.553 1.00 94.19 203 ASP A O 1
ATOM 1519 N N . ARG A 1 204 ? -7.110 3.587 -11.593 1.00 95.75 204 ARG A N 1
ATOM 1520 C CA . ARG A 1 204 ? -8.325 2.763 -11.618 1.00 95.75 204 ARG A CA 1
ATOM 1521 C C . ARG A 1 204 ? -8.932 2.692 -10.228 1.00 95.75 204 ARG A C 1
ATOM 1523 O O . ARG A 1 204 ? -8.215 2.690 -9.229 1.00 95.75 204 ARG A O 1
ATOM 1530 N N . ARG A 1 205 ? -10.260 2.598 -10.171 1.00 96.88 205 ARG A N 1
ATOM 1531 C CA . ARG A 1 205 ? -10.969 2.262 -8.933 1.00 96.88 205 ARG A CA 1
ATOM 1532 C C . ARG A 1 205 ? -10.751 0.790 -8.587 1.00 96.88 205 ARG A C 1
ATOM 1534 O O . ARG A 1 205 ? -10.704 -0.042 -9.490 1.00 96.88 205 ARG A O 1
ATOM 1541 N N . ALA A 1 206 ? -10.717 0.474 -7.299 1.00 97.88 206 ALA A N 1
ATOM 1542 C CA . ALA A 1 206 ? -10.653 -0.903 -6.821 1.00 97.88 206 ALA A CA 1
ATOM 1543 C C . ALA A 1 206 ? -11.652 -1.153 -5.689 1.00 97.88 206 ALA A C 1
ATOM 1545 O O . ALA A 1 206 ? -11.910 -0.262 -4.877 1.00 97.88 206 ALA A O 1
ATOM 1546 N N . GLN A 1 207 ? -12.214 -2.360 -5.646 1.00 98.62 207 GLN A N 1
ATOM 1547 C CA . GLN A 1 207 ? -12.986 -2.853 -4.505 1.00 98.62 207 GLN A CA 1
ATOM 1548 C C . GLN A 1 207 ? -12.075 -3.707 -3.632 1.00 98.62 207 GLN A C 1
ATOM 1550 O O . GLN A 1 207 ? -11.365 -4.578 -4.135 1.00 98.62 207 GLN A O 1
ATOM 1555 N N . ILE A 1 208 ? -12.093 -3.433 -2.334 1.00 98.50 208 ILE A N 1
ATOM 1556 C CA . ILE A 1 208 ? -11.220 -4.057 -1.349 1.00 98.50 208 ILE A CA 1
ATOM 1557 C C . ILE A 1 208 ? -12.073 -4.868 -0.384 1.00 98.50 208 ILE A C 1
ATOM 1559 O O . ILE A 1 208 ? -13.079 -4.365 0.122 1.00 98.50 208 ILE A O 1
ATOM 1563 N N . GLU A 1 209 ? -11.638 -6.089 -0.092 1.00 98.38 209 GLU A N 1
ATOM 1564 C CA . GLU A 1 209 ? -12.143 -6.888 1.023 1.00 98.38 209 GLU A CA 1
ATOM 1565 C C . GLU A 1 209 ? -10.962 -7.385 1.859 1.00 98.38 209 GLU A C 1
ATOM 1567 O O . GLU A 1 209 ? -9.949 -7.847 1.339 1.00 98.38 209 GLU A O 1
ATOM 1572 N N . SER A 1 210 ? -11.078 -7.276 3.176 1.00 98.44 210 SER A N 1
ATOM 1573 C CA . SER A 1 210 ? -10.103 -7.785 4.131 1.00 98.44 210 SER A CA 1
ATOM 1574 C C . SER A 1 210 ? -10.803 -8.317 5.371 1.00 98.44 210 SER A C 1
ATOM 1576 O O . SER A 1 210 ? -11.956 -7.988 5.625 1.00 98.44 210 SER A O 1
ATOM 1578 N N . ARG A 1 211 ? -10.110 -9.107 6.195 1.00 96.75 211 ARG A N 1
ATOM 1579 C CA . ARG A 1 211 ? -10.622 -9.529 7.511 1.00 96.75 211 ARG A CA 1
ATOM 1580 C C . ARG A 1 211 ? -9.813 -8.925 8.639 1.00 96.75 211 ARG A C 1
ATOM 1582 O O . ARG A 1 211 ? -8.585 -8.876 8.576 1.00 96.75 211 ARG A O 1
ATOM 1589 N N . CYS A 1 212 ? -10.514 -8.471 9.672 1.00 98.25 212 CYS A N 1
ATOM 1590 C CA . CYS A 1 212 ? -9.891 -8.071 10.922 1.00 98.25 212 CYS A CA 1
ATOM 1591 C C . CYS A 1 212 ? -9.307 -9.314 11.611 1.00 98.25 212 CYS A C 1
ATOM 1593 O O . CYS A 1 212 ? -10.076 -10.210 11.954 1.00 98.25 212 CYS A O 1
ATOM 1595 N N . PRO A 1 213 ? -7.993 -9.374 11.888 1.00 97.00 213 PRO A N 1
ATOM 1596 C CA . PRO A 1 213 ? -7.382 -10.572 12.467 1.00 97.00 213 PRO A CA 1
ATOM 1597 C C . PRO A 1 213 ? -7.857 -10.860 13.901 1.00 97.00 213 PRO A C 1
ATOM 1599 O O . PRO A 1 213 ? -7.772 -11.993 14.356 1.00 97.00 213 PRO A O 1
ATOM 1602 N N . THR A 1 214 ? -8.374 -9.849 14.604 1.00 97.62 214 THR A N 1
ATOM 1603 C CA . THR A 1 214 ? -8.830 -9.956 15.999 1.00 97.62 214 THR A CA 1
ATOM 1604 C C . THR A 1 214 ? -10.289 -10.395 16.119 1.00 97.62 214 THR A C 1
ATOM 1606 O O . THR A 1 214 ? -10.655 -11.074 17.071 1.00 97.62 214 THR A O 1
ATOM 1609 N N . THR A 1 215 ? -11.147 -9.977 15.183 1.00 97.06 215 THR A N 1
ATOM 1610 C CA . THR A 1 215 ? -12.613 -10.150 15.294 1.00 97.06 215 THR A CA 1
ATOM 1611 C C . THR A 1 215 ? -13.231 -10.959 14.159 1.00 97.06 215 THR A C 1
ATOM 1613 O O . THR A 1 215 ? -14.420 -11.250 14.213 1.00 97.06 215 THR A O 1
ATOM 1616 N N . ASP A 1 216 ? -12.456 -11.269 13.117 1.00 97.12 216 ASP A N 1
ATOM 1617 C CA . ASP A 1 216 ? -12.888 -11.892 11.857 1.00 97.12 216 ASP A CA 1
ATOM 1618 C C . ASP A 1 216 ? -13.968 -11.115 11.069 1.00 97.12 216 ASP A C 1
ATOM 1620 O O . ASP A 1 216 ? -14.418 -11.532 10.002 1.00 97.12 216 ASP A O 1
ATOM 1624 N N . ILE A 1 217 ? -14.352 -9.923 11.543 1.00 98.38 217 ILE A N 1
ATOM 1625 C CA . ILE A 1 217 ? -15.249 -9.023 10.819 1.00 98.38 217 ILE A CA 1
ATOM 1626 C C . ILE A 1 217 ? -14.586 -8.606 9.505 1.00 98.38 217 ILE A C 1
ATOM 1628 O O . ILE A 1 217 ? -13.425 -8.178 9.473 1.00 98.38 217 ILE A O 1
ATOM 1632 N N . VAL A 1 218 ? -15.363 -8.700 8.428 1.00 98.38 218 VAL A N 1
ATOM 1633 C CA . VAL A 1 218 ? -14.965 -8.243 7.100 1.00 98.38 218 VAL A CA 1
ATOM 1634 C C . VAL A 1 218 ? -14.922 -6.716 7.070 1.00 98.38 218 VAL A C 1
ATOM 1636 O O . VAL A 1 218 ? -15.885 -6.045 7.438 1.00 98.38 218 VAL A O 1
ATOM 1639 N N . VAL A 1 219 ? -13.792 -6.185 6.617 1.00 98.62 219 VAL A N 1
ATOM 1640 C CA . VAL A 1 219 ? -13.586 -4.784 6.262 1.00 98.62 219 VAL A CA 1
ATOM 1641 C C . VAL A 1 219 ? -13.646 -4.683 4.742 1.00 98.62 219 VAL A C 1
ATOM 1643 O O . VAL A 1 219 ? -12.805 -5.261 4.058 1.00 98.62 219 VAL A O 1
ATOM 1646 N N . SER A 1 220 ? -14.618 -3.949 4.211 1.00 98.50 220 SER A N 1
ATOM 1647 C CA . SER A 1 220 ? -14.816 -3.767 2.771 1.00 98.50 220 SER A CA 1
ATOM 1648 C C . SER A 1 220 ? -15.008 -2.300 2.411 1.00 98.50 220 SER A C 1
ATOM 1650 O O . SER A 1 220 ? -15.648 -1.566 3.165 1.00 98.50 220 SER A O 1
ATOM 1652 N N . PHE A 1 221 ? -14.479 -1.873 1.267 1.00 98.19 221 PHE A N 1
ATOM 1653 C CA . PHE A 1 221 ? -14.642 -0.510 0.754 1.00 98.19 221 PHE A CA 1
ATOM 1654 C C . PHE A 1 221 ? -14.266 -0.415 -0.727 1.00 98.19 221 PHE A C 1
ATOM 1656 O O . PHE A 1 221 ? -13.608 -1.296 -1.277 1.00 98.19 221 PHE A O 1
ATOM 1663 N N . THR A 1 222 ? -14.645 0.687 -1.372 1.00 97.88 222 THR A N 1
ATOM 1664 C CA . THR A 1 222 ? -14.118 1.075 -2.686 1.00 97.88 222 THR A CA 1
ATOM 1665 C C . THR A 1 222 ? -13.094 2.191 -2.516 1.00 97.88 222 THR A C 1
ATOM 1667 O O . THR A 1 222 ? -13.340 3.157 -1.793 1.00 97.88 222 THR A O 1
ATOM 1670 N N . VAL A 1 223 ? -11.969 2.105 -3.225 1.00 95.81 223 VAL A N 1
ATOM 1671 C CA . VAL A 1 223 ? -11.003 3.204 -3.347 1.00 95.81 223 VAL A CA 1
ATOM 1672 C C . VAL A 1 223 ? -11.019 3.724 -4.769 1.00 95.81 223 VAL A C 1
ATOM 1674 O O . VAL A 1 223 ? -10.788 2.974 -5.717 1.00 95.81 223 VAL A O 1
ATOM 1677 N N . ASP A 1 224 ? -11.251 5.021 -4.910 1.00 93.12 224 ASP A N 1
ATOM 1678 C CA . ASP A 1 224 ? -11.104 5.737 -6.169 1.00 93.12 224 ASP A CA 1
ATOM 1679 C C . ASP A 1 224 ? -9.884 6.677 -6.097 1.00 93.12 224 ASP A C 1
ATOM 1681 O O . ASP A 1 224 ? -9.737 7.414 -5.114 1.00 93.12 224 ASP A O 1
ATOM 1685 N N . PRO A 1 225 ? -9.004 6.706 -7.116 1.00 89.81 225 PRO A N 1
ATOM 1686 C CA . PRO A 1 225 ? -7.798 7.537 -7.094 1.00 89.81 225 PRO A CA 1
ATOM 1687 C C . PRO A 1 225 ? -8.089 9.042 -6.954 1.00 89.81 225 PRO A C 1
ATOM 1689 O O . PRO A 1 225 ? -7.244 9.805 -6.471 1.00 89.81 225 PRO A O 1
ATOM 1692 N N . ARG A 1 226 ? -9.285 9.495 -7.345 1.00 88.25 226 ARG A N 1
ATOM 1693 C CA . ARG A 1 226 ? -9.701 10.901 -7.313 1.00 88.25 226 ARG A CA 1
ATOM 1694 C C . ARG A 1 226 ? -10.486 11.212 -6.047 1.00 88.25 226 ARG A C 1
ATOM 1696 O O . ARG A 1 226 ? -10.075 12.116 -5.321 1.00 88.25 226 ARG A O 1
ATOM 1703 N N . SER A 1 227 ? -11.567 10.477 -5.776 1.00 88.50 227 SER A N 1
ATOM 1704 C CA . SER A 1 227 ? -12.472 10.763 -4.649 1.00 88.50 227 SER A CA 1
ATOM 1705 C C . SER A 1 227 ? -12.082 10.093 -3.328 1.00 88.50 227 SER A C 1
ATOM 1707 O O . SER A 1 227 ? -12.589 10.490 -2.284 1.00 88.50 227 SER A O 1
ATOM 1709 N N . GLY A 1 228 ? -11.164 9.124 -3.344 1.00 90.62 228 GLY A N 1
ATOM 1710 C CA . GLY A 1 228 ? -10.709 8.403 -2.158 1.00 90.62 228 GLY A CA 1
ATOM 1711 C C . GLY A 1 228 ? -11.620 7.249 -1.751 1.00 90.62 228 GLY A C 1
ATOM 1712 O O . GLY A 1 228 ? -12.208 6.579 -2.600 1.00 90.62 228 GLY A O 1
ATOM 1713 N N . VAL A 1 229 ? -11.679 6.977 -0.447 1.00 94.38 229 VAL A N 1
ATOM 1714 C CA . VAL A 1 229 ? -12.397 5.825 0.117 1.00 94.38 229 VAL A CA 1
ATOM 1715 C C . VAL A 1 229 ? -13.899 6.104 0.184 1.00 94.38 229 VAL A C 1
ATOM 1717 O O . VAL A 1 229 ? -14.328 7.132 0.703 1.00 94.38 229 VAL A O 1
ATOM 1720 N N . THR A 1 230 ? -14.695 5.156 -0.301 1.00 95.62 230 THR A N 1
ATOM 1721 C CA . THR A 1 230 ? -16.166 5.163 -0.291 1.00 95.62 230 THR A CA 1
ATOM 1722 C C . THR A 1 230 ? -16.694 3.791 0.132 1.00 95.62 230 THR A C 1
ATOM 1724 O O . THR A 1 230 ? -15.951 2.809 0.111 1.00 95.62 230 THR A O 1
ATOM 1727 N N . ASP A 1 231 ? -17.959 3.722 0.554 1.00 96.31 231 ASP A N 1
ATOM 1728 C CA . ASP A 1 231 ? -18.637 2.475 0.951 1.00 96.31 231 ASP A CA 1
ATOM 1729 C C . ASP A 1 231 ? -17.907 1.666 2.043 1.00 96.31 231 ASP A C 1
ATOM 1731 O O . ASP A 1 231 ? -17.935 0.437 2.053 1.00 96.31 231 ASP A O 1
ATOM 1735 N N . LEU A 1 232 ? -17.232 2.358 2.968 1.00 97.50 232 LEU A N 1
ATOM 1736 C CA . LEU A 1 232 ? -16.476 1.723 4.046 1.00 97.50 232 LEU A CA 1
ATOM 1737 C C . LEU A 1 232 ? -17.393 1.045 5.067 1.00 97.50 232 LEU A C 1
ATOM 1739 O O . LEU A 1 232 ? -18.189 1.702 5.740 1.00 97.50 232 LEU A O 1
ATOM 1743 N N . SER A 1 233 ? -17.201 -0.261 5.235 1.00 97.44 233 SER A N 1
ATOM 1744 C CA . SER A 1 233 ? -17.882 -1.080 6.232 1.00 97.44 233 SER A CA 1
ATOM 1745 C C . SER A 1 233 ? -16.891 -2.015 6.938 1.00 97.44 233 SER A C 1
ATOM 1747 O O . SER A 1 233 ? -16.134 -2.695 6.251 1.00 97.44 233 SER A O 1
ATOM 1749 N N . PRO A 1 234 ? -16.884 -2.082 8.282 1.00 97.88 234 PRO A N 1
ATOM 1750 C CA . PRO A 1 234 ? -17.550 -1.146 9.186 1.00 97.88 234 PRO A CA 1
ATOM 1751 C C . PRO A 1 234 ? -16.948 0.263 9.056 1.00 97.88 234 PRO A C 1
ATOM 1753 O O . PRO A 1 234 ? -15.751 0.418 8.821 1.00 97.88 234 PRO A O 1
ATOM 1756 N N . SER A 1 235 ? -17.751 1.307 9.268 1.00 96.31 235 SER A N 1
ATOM 1757 C CA . SER A 1 235 ? -17.279 2.703 9.190 1.00 96.31 235 SER A CA 1
ATOM 1758 C C . SER A 1 235 ? -16.221 3.051 10.246 1.00 96.31 235 SER A C 1
ATOM 1760 O O . SER A 1 235 ? -15.497 4.033 10.105 1.00 96.31 235 SER A O 1
ATOM 1762 N N . THR A 1 236 ? -16.111 2.231 11.293 1.00 96.06 236 THR A N 1
ATOM 1763 C CA . THR A 1 236 ? -15.100 2.328 12.350 1.00 96.06 236 THR A CA 1
ATOM 1764 C C . THR A 1 236 ? -13.765 1.697 11.981 1.00 96.06 236 THR A C 1
ATOM 1766 O O . THR A 1 236 ? -12.846 1.759 12.796 1.00 96.06 236 THR A O 1
ATOM 1769 N N . ALA A 1 237 ? -13.649 1.063 10.811 1.00 98.19 237 ALA A N 1
ATOM 1770 C CA . ALA A 1 237 ? -12.446 0.340 10.440 1.00 98.19 237 ALA A CA 1
ATOM 1771 C C . ALA A 1 237 ? -11.204 1.239 10.480 1.00 98.19 237 ALA A C 1
ATOM 1773 O O . ALA A 1 237 ? -11.217 2.412 10.083 1.00 98.19 237 ALA A O 1
ATOM 1774 N N . VAL A 1 238 ? -10.109 0.649 10.942 1.00 98.12 238 VAL A N 1
ATOM 1775 C CA . VAL A 1 238 ? -8.802 1.291 11.055 1.00 98.12 238 VAL A CA 1
ATOM 1776 C C . VAL A 1 238 ? -7.749 0.479 10.312 1.00 98.12 238 VAL A C 1
ATOM 1778 O O . VAL A 1 238 ? -7.893 -0.728 10.125 1.00 98.12 238 VAL A O 1
ATOM 1781 N N . ILE A 1 239 ? -6.684 1.147 9.894 1.00 97.88 239 ILE A N 1
ATOM 1782 C CA . ILE A 1 239 ? -5.485 0.544 9.320 1.00 97.88 239 ILE A CA 1
ATOM 1783 C C . ILE A 1 239 ? -4.331 0.690 10.302 1.00 97.88 239 ILE A C 1
ATOM 1785 O O . ILE A 1 239 ? -4.179 1.745 10.921 1.00 97.88 239 ILE A O 1
ATOM 1789 N N . SER A 1 240 ? -3.519 -0.354 10.426 1.00 95.94 240 SER A N 1
ATOM 1790 C CA . SER A 1 240 ? -2.245 -0.298 11.125 1.00 95.94 240 SER A CA 1
ATOM 1791 C C . SER A 1 240 ? -1.088 -0.079 10.154 1.00 95.94 240 SER A C 1
ATOM 1793 O O . SER A 1 240 ? -1.015 -0.693 9.088 1.00 95.94 240 SER A O 1
ATOM 1795 N N . ILE A 1 241 ? -0.179 0.815 10.530 1.00 90.62 241 ILE A N 1
ATOM 1796 C CA . ILE A 1 241 ? 1.016 1.165 9.766 1.00 90.62 241 ILE A CA 1
ATOM 1797 C C . ILE A 1 241 ? 2.216 0.977 10.697 1.00 90.62 241 ILE A C 1
ATOM 1799 O O . ILE A 1 241 ? 2.341 1.728 11.673 1.00 90.62 241 ILE A O 1
ATOM 1803 N N . PRO A 1 242 ? 3.080 -0.023 10.449 1.00 89.88 242 PRO A N 1
ATOM 1804 C CA . PRO A 1 242 ? 4.317 -0.199 11.203 1.00 89.88 242 PRO A CA 1
ATOM 1805 C C . PRO A 1 242 ? 5.191 1.056 11.154 1.00 89.88 242 PRO A C 1
ATOM 1807 O O . PRO A 1 242 ? 5.164 1.814 10.183 1.00 89.88 242 PRO A O 1
ATOM 1810 N N . GLY A 1 243 ? 5.964 1.286 12.212 1.00 83.38 243 GLY A N 1
ATOM 1811 C CA . GLY A 1 243 ? 6.854 2.440 12.281 1.00 83.38 243 GLY A CA 1
ATOM 1812 C C . GLY A 1 243 ? 7.987 2.348 11.255 1.00 83.38 243 GLY A C 1
ATOM 1813 O O . GLY A 1 243 ? 8.523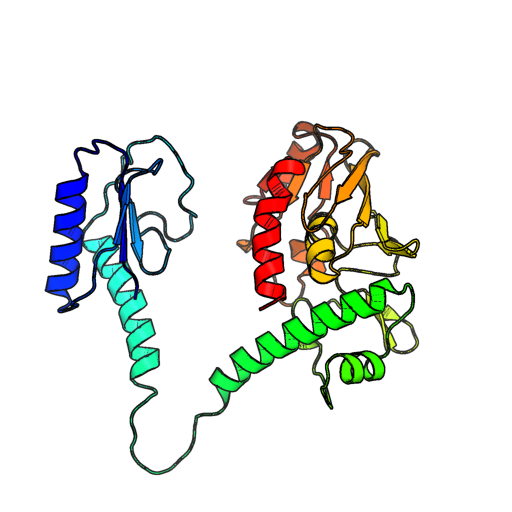 1.275 10.999 1.00 83.38 243 GLY A O 1
ATOM 1814 N N . SER A 1 244 ? 8.409 3.475 10.682 1.00 79.38 244 SER A N 1
ATOM 1815 C CA . SER A 1 244 ? 9.489 3.494 9.682 1.00 79.38 244 SER A CA 1
ATOM 1816 C C . SER A 1 244 ? 10.832 2.989 10.222 1.00 79.38 244 SER A C 1
ATOM 1818 O O . SER A 1 244 ? 11.650 2.484 9.460 1.00 79.38 244 SER A O 1
ATOM 1820 N N . GLN A 1 245 ? 11.049 3.071 11.535 1.00 80.31 245 GLN A N 1
ATOM 1821 C CA . GLN A 1 245 ? 12.221 2.548 12.233 1.00 80.31 245 GLN A CA 1
ATOM 1822 C C . GLN A 1 245 ? 12.338 1.021 12.185 1.00 80.31 245 GLN A C 1
ATOM 1824 O O . GLN A 1 245 ? 13.427 0.499 12.407 1.00 80.31 245 GLN A O 1
ATOM 1829 N N . THR A 1 246 ? 11.239 0.302 11.928 1.00 78.50 246 THR A N 1
ATOM 1830 C CA . THR A 1 246 ? 11.261 -1.161 11.793 1.00 78.50 246 THR A CA 1
ATOM 1831 C C . THR A 1 246 ? 11.481 -1.604 10.352 1.00 78.50 246 THR A C 1
ATOM 1833 O O . THR A 1 246 ? 11.636 -2.798 10.121 1.00 78.50 246 THR A O 1
ATOM 1836 N N . MET A 1 247 ? 11.494 -0.674 9.389 1.00 82.38 247 MET A N 1
ATOM 1837 C CA . MET A 1 247 ? 11.625 -0.988 7.969 1.00 82.38 247 MET A CA 1
ATOM 1838 C C . MET A 1 247 ? 13.025 -1.510 7.639 1.00 82.38 247 MET A C 1
ATOM 1840 O O . MET A 1 247 ? 14.011 -0.782 7.765 1.00 82.38 247 MET A O 1
ATOM 1844 N N . ASP A 1 248 ? 13.093 -2.726 7.102 1.00 85.44 248 ASP A N 1
ATOM 1845 C CA . ASP A 1 248 ? 14.268 -3.223 6.390 1.00 85.44 248 ASP A CA 1
ATOM 1846 C C . ASP A 1 248 ? 14.008 -3.159 4.882 1.00 85.44 248 ASP A C 1
ATOM 1848 O O . ASP A 1 248 ? 13.132 -3.841 4.355 1.00 85.44 248 ASP A O 1
ATOM 1852 N N . SER A 1 249 ? 14.794 -2.352 4.168 1.00 80.00 249 SER A N 1
ATOM 1853 C CA . SER A 1 249 ? 14.699 -2.226 2.707 1.00 80.00 249 SER A CA 1
ATOM 1854 C C . SER A 1 249 ? 14.949 -3.534 1.943 1.00 80.00 249 SER A C 1
ATOM 1856 O O . SER A 1 249 ? 14.519 -3.652 0.798 1.00 80.00 249 SER A O 1
ATOM 1858 N N . ALA A 1 250 ? 15.639 -4.504 2.552 1.00 81.25 250 ALA A N 1
ATOM 1859 C CA . ALA A 1 250 ? 15.888 -5.812 1.954 1.00 81.25 250 ALA A CA 1
ATOM 1860 C C . ALA A 1 250 ? 14.782 -6.841 2.245 1.00 81.25 250 ALA A C 1
ATOM 1862 O O . ALA A 1 250 ? 14.801 -7.903 1.627 1.00 81.25 250 ALA A O 1
ATOM 1863 N N . ALA A 1 251 ? 13.863 -6.532 3.164 1.00 87.06 251 ALA A N 1
ATOM 1864 C CA . ALA A 1 251 ? 12.770 -7.394 3.608 1.00 87.06 251 ALA A CA 1
ATOM 1865 C C . ALA A 1 251 ? 11.529 -6.540 3.927 1.00 87.06 251 ALA A C 1
ATOM 1867 O O . ALA A 1 251 ? 10.969 -6.583 5.031 1.00 87.06 251 ALA A O 1
ATOM 1868 N N . VAL A 1 252 ? 11.118 -5.712 2.963 1.00 89.75 252 VAL A N 1
ATOM 1869 C CA . VAL A 1 252 ? 10.001 -4.769 3.113 1.00 89.75 252 VAL A CA 1
ATOM 1870 C C . VAL A 1 252 ? 8.726 -5.536 3.424 1.00 89.75 252 VAL A C 1
ATOM 1872 O O . VAL A 1 252 ? 7.952 -5.126 4.291 1.00 89.75 252 VAL A O 1
ATOM 1875 N N . ARG A 1 253 ? 8.529 -6.687 2.771 1.00 90.88 253 ARG A N 1
ATOM 1876 C CA . ARG A 1 253 ? 7.356 -7.522 3.017 1.00 90.88 253 ARG A CA 1
ATOM 1877 C C . ARG A 1 253 ? 7.272 -7.966 4.476 1.00 90.88 253 ARG A C 1
ATOM 1879 O O . ARG A 1 253 ? 6.272 -7.688 5.128 1.00 90.88 253 ARG A O 1
ATOM 1886 N N . ALA A 1 254 ? 8.336 -8.566 5.002 1.00 89.56 254 ALA A N 1
ATOM 1887 C CA . ALA A 1 254 ? 8.353 -9.089 6.368 1.00 89.56 254 ALA A CA 1
ATOM 1888 C C . ALA A 1 254 ? 8.266 -7.987 7.437 1.00 89.56 254 ALA A C 1
ATOM 1890 O O . ALA A 1 254 ? 7.666 -8.184 8.492 1.00 89.56 254 ALA A O 1
ATOM 1891 N N . THR A 1 255 ? 8.872 -6.824 7.180 1.00 89.38 255 THR A N 1
ATOM 1892 C CA . THR A 1 255 ? 8.999 -5.760 8.188 1.00 89.38 255 THR A CA 1
ATOM 1893 C C . THR A 1 255 ? 7.880 -4.724 8.157 1.00 89.38 255 THR A C 1
ATOM 1895 O O . THR A 1 255 ? 7.589 -4.122 9.193 1.00 89.38 255 THR A O 1
ATOM 1898 N N . ILE A 1 256 ? 7.238 -4.522 7.001 1.00 89.94 256 ILE A N 1
ATOM 1899 C CA . ILE A 1 256 ? 6.182 -3.521 6.802 1.00 89.94 256 ILE A CA 1
ATOM 1900 C C . ILE A 1 256 ? 4.863 -4.152 6.354 1.00 89.94 256 ILE A C 1
ATOM 1902 O O . ILE A 1 256 ? 3.824 -3.871 6.951 1.00 89.94 256 ILE A O 1
ATOM 1906 N N . CYS A 1 257 ? 4.866 -4.992 5.316 1.00 92.81 257 CYS A N 1
ATOM 1907 C CA . CYS A 1 257 ? 3.608 -5.475 4.742 1.00 92.81 257 CYS A CA 1
ATOM 1908 C C . CYS A 1 257 ? 2.910 -6.516 5.629 1.00 92.81 257 CYS A C 1
ATOM 1910 O O . CYS A 1 257 ? 1.751 -6.327 5.989 1.00 92.81 257 CYS A O 1
ATOM 1912 N N . ASP A 1 258 ? 3.610 -7.574 6.034 1.00 92.44 258 ASP A N 1
ATOM 1913 C CA . ASP A 1 258 ? 3.062 -8.661 6.852 1.00 92.44 258 ASP A CA 1
ATOM 1914 C C . ASP A 1 258 ? 2.423 -8.179 8.177 1.00 92.44 258 ASP A C 1
ATOM 1916 O O . ASP A 1 258 ? 1.348 -8.689 8.544 1.00 92.44 258 ASP A O 1
ATOM 1920 N N . PRO A 1 259 ? 3.002 -7.191 8.900 1.00 93.31 259 PRO A N 1
ATOM 1921 C CA . PRO A 1 259 ? 2.357 -6.599 10.073 1.00 93.31 259 PRO A CA 1
ATOM 1922 C C . PRO A 1 259 ? 1.301 -5.522 9.756 1.00 93.31 259 PRO A C 1
ATOM 1924 O O . PRO A 1 259 ? 0.519 -5.191 10.646 1.00 93.31 259 PRO A O 1
ATOM 1927 N N . GLY A 1 260 ? 1.229 -4.969 8.542 1.00 94.94 260 GLY A N 1
ATOM 1928 C CA . GLY A 1 260 ? 0.257 -3.930 8.168 1.00 94.94 260 GLY A CA 1
ATOM 1929 C C . GLY A 1 260 ? -1.139 -4.493 7.868 1.00 94.94 260 GLY A C 1
ATOM 1930 O O . GLY A 1 260 ? -1.351 -5.138 6.842 1.00 94.94 260 GLY A O 1
ATOM 1931 N N . ARG A 1 261 ? -2.123 -4.233 8.738 1.00 96.31 261 ARG A N 1
ATOM 1932 C CA . ARG A 1 261 ? -3.453 -4.876 8.715 1.00 96.31 261 ARG A CA 1
ATOM 1933 C C . ARG A 1 261 ? -4.601 -3.867 8.738 1.00 96.31 261 ARG A C 1
ATOM 1935 O O . ARG A 1 261 ? -4.434 -2.715 9.127 1.00 96.31 261 ARG A O 1
ATOM 1942 N N . PHE A 1 262 ? -5.797 -4.337 8.383 1.00 98.31 262 PHE A N 1
ATOM 1943 C CA . PHE A 1 262 ? -7.051 -3.668 8.733 1.00 98.31 262 PHE A CA 1
ATOM 1944 C C . PHE A 1 262 ? -7.642 -4.278 10.005 1.00 98.31 262 PHE A C 1
ATOM 1946 O O . PHE A 1 262 ? -7.594 -5.493 10.203 1.00 98.31 262 PHE A O 1
ATOM 1953 N N . PHE A 1 263 ? -8.263 -3.442 10.831 1.00 98.56 263 PHE A N 1
ATOM 1954 C CA . PHE A 1 263 ? -9.044 -3.853 11.992 1.00 98.56 263 PHE A CA 1
ATOM 1955 C C . PHE A 1 263 ? -10.445 -3.251 11.924 1.00 98.56 263 PHE A C 1
ATOM 1957 O O . PHE A 1 263 ? -10.639 -2.162 11.388 1.00 98.56 263 PHE A O 1
ATOM 1964 N N . ALA A 1 264 ? -11.432 -3.952 12.483 1.00 98.06 264 ALA A N 1
ATOM 1965 C CA . ALA A 1 264 ? -12.837 -3.544 12.425 1.00 98.06 264 ALA A CA 1
ATOM 1966 C C . ALA A 1 264 ? -13.123 -2.240 13.193 1.00 98.06 264 ALA A C 1
ATOM 1968 O O . ALA A 1 264 ? -14.070 -1.517 12.883 1.00 98.06 264 ALA A O 1
ATOM 1969 N N . ASN A 1 265 ? -12.320 -1.946 14.213 1.00 97.19 265 ASN A N 1
ATOM 1970 C CA . ASN A 1 265 ? -12.397 -0.746 15.038 1.00 97.19 265 ASN A CA 1
ATOM 1971 C C . ASN A 1 265 ? -11.055 -0.529 15.771 1.00 97.19 265 ASN A C 1
ATOM 1973 O O . ASN A 1 265 ? -10.222 -1.440 15.759 1.00 97.19 265 ASN A O 1
ATOM 1977 N N . PRO A 1 266 ? -10.833 0.636 16.412 1.00 97.19 266 PRO A N 1
ATOM 1978 C CA . PRO A 1 266 ? -9.595 0.910 17.145 1.00 97.19 266 PRO A CA 1
ATOM 1979 C C . PRO A 1 266 ? -9.274 -0.122 18.233 1.00 97.19 266 PRO A C 1
ATOM 1981 O O . PRO A 1 266 ? -8.149 -0.599 18.282 1.00 97.19 266 PRO A O 1
ATOM 1984 N N . GLN A 1 267 ? -10.271 -0.534 19.025 1.00 97.62 267 GLN A N 1
ATOM 1985 C CA . GLN A 1 267 ? -10.098 -1.486 20.131 1.00 97.62 267 GLN A CA 1
ATOM 1986 C C . GLN A 1 267 ? -9.539 -2.834 19.658 1.00 97.62 267 GLN A C 1
ATOM 1988 O O . GLN A 1 267 ? -8.744 -3.469 20.343 1.00 97.62 267 GLN A O 1
ATOM 1993 N N . ALA A 1 268 ? -9.940 -3.278 18.464 1.00 98.12 268 ALA A N 1
ATOM 1994 C CA . ALA A 1 268 ? -9.438 -4.512 17.873 1.00 98.12 268 ALA A CA 1
ATOM 1995 C C . ALA A 1 268 ? -7.941 -4.446 17.510 1.00 98.12 268 ALA A C 1
ATOM 1997 O O . ALA A 1 268 ? -7.343 -5.497 17.285 1.00 98.12 268 ALA A O 1
ATOM 1998 N N . ALA A 1 269 ? -7.342 -3.252 17.448 1.00 97.50 269 ALA A N 1
ATOM 1999 C CA . ALA A 1 269 ? -5.933 -3.037 17.131 1.00 97.50 269 ALA A CA 1
ATOM 2000 C C . ALA A 1 269 ? -5.038 -2.824 18.373 1.00 97.50 269 ALA A C 1
ATOM 2002 O O . ALA A 1 269 ? -3.830 -2.647 18.214 1.00 97.50 269 ALA A O 1
ATOM 2003 N N . ASP A 1 270 ? -5.582 -2.851 19.594 1.00 96.31 270 ASP A N 1
ATOM 2004 C CA . ASP A 1 270 ? -4.834 -2.540 20.827 1.00 96.31 270 ASP A CA 1
ATOM 2005 C C . ASP A 1 270 ? -3.642 -3.483 21.064 1.00 96.31 270 ASP A C 1
ATOM 2007 O O . ASP A 1 270 ? -2.520 -3.037 21.337 1.00 96.31 270 ASP A O 1
ATOM 2011 N N . ASP A 1 271 ? -3.848 -4.791 20.887 1.00 96.75 271 ASP A N 1
ATOM 2012 C CA . ASP A 1 271 ? -2.773 -5.786 20.998 1.00 96.75 271 ASP A CA 1
ATOM 2013 C C . ASP A 1 271 ? -1.708 -5.572 19.916 1.00 96.75 271 ASP A C 1
ATOM 2015 O O . ASP A 1 271 ? -0.509 -5.720 20.165 1.00 96.75 271 ASP A O 1
ATOM 2019 N N . TRP A 1 272 ? -2.128 -5.157 18.716 1.00 97.12 272 TRP A N 1
ATOM 2020 C CA . TRP A 1 272 ? -1.206 -4.848 17.629 1.00 97.12 272 TRP A CA 1
ATOM 2021 C C . TRP A 1 272 ? -0.332 -3.639 17.970 1.00 97.12 272 TRP A C 1
ATOM 2023 O O . TRP A 1 272 ? 0.880 -3.708 17.779 1.00 97.12 272 TRP A O 1
ATOM 2033 N N . LEU A 1 273 ? -0.911 -2.566 18.520 1.00 94.94 273 LEU A N 1
ATOM 2034 C CA . LEU A 1 273 ? -0.164 -1.383 18.966 1.00 94.94 273 LEU A CA 1
ATOM 2035 C C . LEU A 1 273 ? 0.834 -1.727 20.074 1.00 94.94 273 LEU A C 1
ATOM 2037 O O . LEU A 1 273 ? 1.960 -1.232 20.068 1.00 94.94 273 LEU A O 1
ATOM 2041 N N . THR A 1 274 ? 0.443 -2.613 20.990 1.00 94.88 274 THR A N 1
ATOM 2042 C CA . THR A 1 274 ? 1.325 -3.107 22.056 1.00 94.88 274 THR A CA 1
ATOM 2043 C C . THR A 1 274 ? 2.511 -3.889 21.486 1.00 94.88 274 THR A C 1
ATOM 2045 O O . THR A 1 274 ? 3.643 -3.715 21.935 1.00 94.88 274 THR A O 1
ATOM 2048 N N . ALA A 1 275 ? 2.267 -4.723 20.471 1.00 93.38 275 ALA A N 1
ATOM 2049 C CA . ALA A 1 275 ? 3.293 -5.532 19.816 1.00 93.38 275 ALA A CA 1
ATOM 2050 C C . ALA A 1 275 ? 4.189 -4.744 18.839 1.00 93.38 275 ALA A C 1
ATOM 2052 O O . ALA A 1 275 ? 5.291 -5.200 18.538 1.00 93.38 275 ALA A O 1
ATOM 2053 N N . HIS A 1 276 ? 3.760 -3.566 18.370 1.00 91.25 276 HIS A N 1
ATOM 2054 C CA . HIS A 1 276 ? 4.493 -2.751 17.392 1.00 91.25 276 HIS A CA 1
ATOM 2055 C C . HIS A 1 276 ? 4.758 -1.329 17.917 1.00 91.25 276 HIS A C 1
ATOM 2057 O O . HIS A 1 276 ? 4.146 -0.366 17.441 1.00 91.25 276 HIS A O 1
ATOM 2063 N N . PRO A 1 277 ? 5.692 -1.156 18.876 1.00 85.38 277 PRO A N 1
ATOM 2064 C CA . PRO A 1 277 ? 6.047 0.159 19.398 1.00 85.38 277 PRO A CA 1
ATOM 2065 C C . PRO A 1 277 ? 6.470 1.138 18.292 1.00 85.38 277 PRO A C 1
ATOM 2067 O O . PRO A 1 277 ? 7.388 0.882 17.511 1.00 85.38 277 PRO A O 1
ATOM 2070 N N . GLY A 1 278 ? 5.793 2.285 18.237 1.00 85.19 278 GLY A N 1
ATOM 2071 C CA . GLY A 1 278 ? 5.996 3.316 17.216 1.00 85.19 278 GLY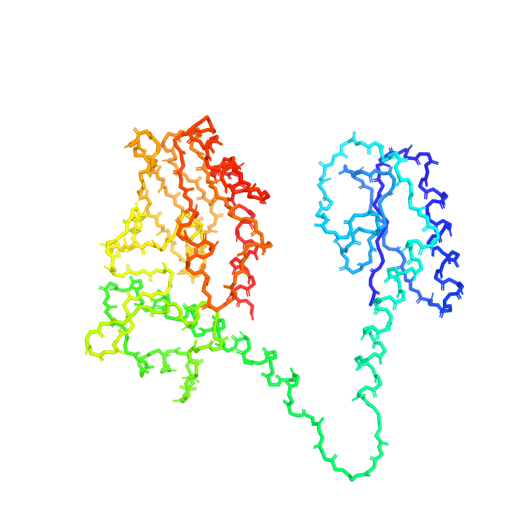 A CA 1
ATOM 2072 C C . GLY A 1 278 ? 5.322 3.027 15.869 1.00 85.19 278 GLY A C 1
ATOM 2073 O O . GLY A 1 278 ? 5.489 3.812 14.938 1.00 85.19 278 GLY A O 1
ATOM 2074 N N . GLY A 1 279 ? 4.551 1.942 15.766 1.00 88.50 279 GLY A N 1
ATOM 2075 C CA . GLY A 1 279 ? 3.491 1.815 14.774 1.00 88.50 279 GLY A CA 1
ATOM 2076 C C . GLY A 1 279 ? 2.326 2.755 15.085 1.00 88.50 279 GLY A C 1
ATOM 2077 O O . GLY A 1 279 ? 2.182 3.271 16.194 1.00 88.50 279 GLY A O 1
ATOM 2078 N N . THR A 1 280 ? 1.482 2.987 14.087 1.00 91.56 280 THR A N 1
ATOM 2079 C CA . THR A 1 280 ? 0.312 3.863 14.204 1.00 91.56 280 THR A CA 1
ATOM 2080 C C . THR A 1 280 ? -0.939 3.152 13.718 1.00 91.56 280 THR A C 1
ATOM 2082 O O . THR A 1 280 ? -0.879 2.305 12.829 1.00 91.56 280 THR A O 1
ATOM 2085 N N . VAL A 1 281 ? -2.081 3.499 14.308 1.00 94.00 281 VAL A N 1
ATOM 2086 C CA . VAL A 1 281 ? -3.401 3.038 13.873 1.00 94.00 281 VAL A CA 1
ATOM 2087 C C . VAL A 1 281 ? -4.238 4.260 13.534 1.00 94.00 281 VAL A C 1
ATOM 2089 O O . VAL A 1 281 ? -4.339 5.193 14.330 1.00 94.00 281 VAL A O 1
ATOM 2092 N N . LEU A 1 282 ? -4.824 4.267 12.340 1.00 93.81 282 LEU A N 1
ATOM 2093 C CA . LEU A 1 282 ? -5.572 5.402 11.807 1.00 93.81 282 LEU A CA 1
ATOM 2094 C C . LEU A 1 282 ? -6.918 4.935 11.247 1.00 93.81 282 LEU A C 1
ATOM 2096 O O . LEU A 1 282 ? -6.978 3.858 10.655 1.00 93.81 282 LEU A O 1
ATOM 2100 N N . PRO A 1 283 ? -7.993 5.738 11.343 1.00 94.06 283 PRO A N 1
ATOM 2101 C CA . PRO A 1 283 ? -9.212 5.482 10.581 1.00 94.06 283 PRO A CA 1
ATOM 2102 C C . PRO A 1 283 ? -8.899 5.350 9.087 1.00 94.06 283 PRO A C 1
ATOM 2104 O O . PRO A 1 283 ? -8.162 6.178 8.545 1.00 94.06 283 PRO A O 1
ATOM 2107 N N . VAL A 1 284 ? -9.480 4.358 8.404 1.00 93.31 284 VAL A N 1
ATOM 2108 C CA . VAL A 1 284 ? -9.197 4.104 6.973 1.00 93.31 284 VAL A CA 1
ATOM 2109 C C . VAL A 1 284 ? -9.468 5.346 6.114 1.00 93.31 284 VAL A C 1
ATOM 2111 O O . VAL A 1 284 ? -8.663 5.692 5.249 1.00 93.31 284 VAL A O 1
ATOM 2114 N N . ALA A 1 285 ? -10.540 6.085 6.418 1.00 82.00 285 ALA A N 1
ATOM 2115 C CA . ALA A 1 285 ? -10.880 7.340 5.743 1.00 82.00 285 ALA A CA 1
ATOM 2116 C C . ALA A 1 285 ? -9.777 8.416 5.846 1.00 82.00 285 ALA A C 1
ATOM 2118 O O . ALA A 1 285 ? -9.579 9.193 4.913 1.00 82.00 285 ALA A O 1
ATOM 2119 N N . ASN A 1 286 ? -9.025 8.437 6.951 1.00 84.69 286 ASN A N 1
ATOM 2120 C CA . ASN A 1 286 ? -7.960 9.413 7.199 1.00 84.69 286 ASN A CA 1
ATOM 2121 C C . ASN A 1 286 ? -6.592 8.939 6.694 1.00 84.69 286 ASN A C 1
ATOM 2123 O O . ASN A 1 286 ? -5.698 9.759 6.484 1.00 84.69 286 ASN A O 1
ATOM 2127 N N . ALA A 1 287 ? -6.416 7.631 6.507 1.00 84.94 287 ALA A N 1
ATOM 2128 C CA . ALA A 1 287 ? -5.159 7.054 6.053 1.00 84.94 287 ALA A CA 1
ATOM 2129 C C . ALA A 1 287 ? -4.916 7.278 4.555 1.00 84.94 287 ALA A C 1
ATOM 2131 O O . ALA A 1 287 ? -3.779 7.516 4.150 1.00 84.94 287 ALA A O 1
ATOM 2132 N N . TYR A 1 288 ? -5.971 7.259 3.731 1.00 81.06 288 TYR A N 1
ATOM 2133 C CA . TYR A 1 288 ? -5.833 7.409 2.279 1.00 81.06 288 TYR A CA 1
ATOM 2134 C C . TYR A 1 288 ? -5.087 8.694 1.855 1.00 81.06 288 TYR A C 1
ATOM 2136 O O . TYR A 1 288 ? -4.118 8.582 1.103 1.00 81.06 288 TYR A O 1
ATOM 2144 N N . PRO A 1 289 ? -5.422 9.904 2.358 1.00 78.31 289 PRO A N 1
ATOM 2145 C CA . PRO A 1 289 ? -4.665 11.116 2.032 1.00 78.31 289 PRO A CA 1
ATOM 2146 C C . PRO A 1 289 ? -3.180 11.053 2.415 1.00 78.31 289 PRO A C 1
ATOM 2148 O O . PRO A 1 289 ? -2.347 11.620 1.713 1.00 78.31 289 PRO A O 1
ATOM 2151 N N . GLN A 1 290 ? -2.842 10.364 3.509 1.00 81.00 290 GLN A N 1
ATOM 2152 C CA . GLN A 1 290 ? -1.461 10.248 3.987 1.00 81.00 290 GLN A CA 1
ATOM 2153 C C . GLN A 1 290 ? -0.654 9.285 3.114 1.00 81.00 290 GLN A C 1
ATOM 2155 O O . GLN A 1 290 ? 0.441 9.618 2.665 1.00 81.00 290 GLN A O 1
ATOM 2160 N N . LEU A 1 291 ? -1.226 8.120 2.804 1.00 79.69 291 LEU A N 1
ATOM 2161 C CA . LEU A 1 291 ? -0.600 7.126 1.934 1.00 79.69 291 LEU A CA 1
ATOM 2162 C C . LEU A 1 291 ? -0.481 7.624 0.490 1.00 79.69 291 LEU A C 1
ATOM 2164 O O . LEU A 1 291 ? 0.499 7.325 -0.187 1.00 79.69 291 LEU A O 1
ATOM 2168 N N . ARG A 1 292 ? -1.394 8.486 0.032 1.00 73.56 292 ARG A N 1
ATOM 2169 C CA . ARG A 1 292 ? -1.311 9.107 -1.296 1.00 73.56 292 ARG A CA 1
ATOM 2170 C C . ARG A 1 292 ? -0.023 9.914 -1.513 1.00 73.56 292 ARG A C 1
ATOM 2172 O O . ARG A 1 292 ? 0.439 10.006 -2.649 1.00 73.56 292 ARG A O 1
ATOM 2179 N N . LEU A 1 293 ? 0.593 10.457 -0.459 1.00 73.12 293 LEU A N 1
ATOM 2180 C CA . LEU A 1 293 ? 1.905 11.118 -0.558 1.00 73.12 293 LEU A CA 1
ATOM 2181 C C . LEU A 1 293 ? 3.015 10.130 -0.944 1.00 73.12 293 LEU A C 1
ATOM 2183 O O . LEU A 1 293 ? 3.928 10.487 -1.687 1.00 73.12 293 LEU A O 1
ATOM 2187 N N . ILE A 1 294 ? 2.921 8.887 -0.470 1.00 71.69 294 ILE A N 1
ATOM 2188 C CA . ILE A 1 294 ? 3.838 7.805 -0.838 1.00 71.69 294 ILE A CA 1
ATOM 2189 C C . ILE A 1 294 ? 3.577 7.389 -2.288 1.00 71.69 294 ILE A C 1
ATOM 2191 O O . ILE A 1 294 ? 4.529 7.295 -3.060 1.00 71.69 294 ILE A O 1
ATOM 2195 N N . SER A 1 295 ? 2.310 7.246 -2.699 1.00 67.94 295 SER A N 1
ATOM 2196 C CA . SER A 1 295 ? 1.964 6.987 -4.107 1.00 67.94 295 SER A CA 1
ATOM 2197 C C . SER A 1 295 ? 2.530 8.052 -5.049 1.00 67.94 295 SER A C 1
ATOM 2199 O O . SER A 1 295 ? 3.035 7.704 -6.110 1.00 67.94 295 SER A O 1
ATOM 2201 N N . GLY A 1 296 ? 2.496 9.335 -4.665 1.00 64.69 296 GLY A N 1
ATOM 2202 C CA . GLY A 1 296 ? 3.090 10.424 -5.451 1.00 64.69 296 GLY A CA 1
ATOM 2203 C C . GLY A 1 296 ? 4.586 10.222 -5.696 1.00 64.69 296 GLY A C 1
ATOM 2204 O O . GLY A 1 296 ? 5.029 10.243 -6.838 1.00 64.69 296 GLY A O 1
ATOM 2205 N N . ARG A 1 297 ? 5.346 9.880 -4.650 1.00 71.44 297 ARG A N 1
ATOM 2206 C CA . ARG A 1 297 ? 6.787 9.587 -4.772 1.00 71.44 297 ARG A CA 1
ATOM 2207 C C . ARG A 1 297 ? 7.089 8.346 -5.614 1.00 71.44 297 ARG A C 1
ATOM 2209 O O . ARG A 1 297 ? 8.180 8.238 -6.156 1.00 71.44 297 ARG A O 1
ATOM 2216 N N . LEU A 1 298 ? 6.159 7.392 -5.688 1.00 67.44 298 LEU A N 1
ATOM 2217 C CA . LEU A 1 298 ? 6.266 6.222 -6.570 1.00 67.44 298 LEU A CA 1
ATOM 2218 C C . LEU A 1 298 ? 5.958 6.557 -8.039 1.00 67.44 298 LEU A C 1
ATOM 2220 O O . LEU A 1 298 ? 6.346 5.806 -8.935 1.00 67.44 298 LEU A O 1
ATOM 2224 N N . LEU A 1 299 ? 5.263 7.669 -8.292 1.00 71.69 299 LEU A N 1
ATOM 2225 C CA . LEU A 1 299 ? 4.998 8.179 -9.635 1.00 71.69 299 LEU A CA 1
ATOM 2226 C C . LEU A 1 299 ? 6.117 9.096 -10.159 1.00 71.69 299 LEU A C 1
ATOM 2228 O O . LEU A 1 299 ? 6.313 9.118 -11.376 1.00 71.69 299 LEU A O 1
ATOM 2232 N N . ASP A 1 300 ? 6.840 9.781 -9.269 1.00 59.12 300 ASP A N 1
ATOM 2233 C CA . ASP A 1 300 ? 8.001 10.641 -9.566 1.00 59.12 300 ASP A CA 1
ATOM 2234 C C . ASP A 1 300 ? 9.288 9.854 -9.896 1.00 59.12 300 ASP A C 1
ATOM 2236 O O . ASP A 1 300 ? 9.978 10.222 -10.873 1.00 59.12 300 ASP A O 1
#

pLDDT: mean 84.83, std 16.49, range [26.22, 98.69]

Sequence (300 aa):
MRIELLTAPDCPHAASARQLVTDCLSSMALDLPIIERVGRYPSPTVLVDGADVMCPAATVLAADACRLDLPTPERLLTALRANSADHLRDAARKEPLMCADPGADSVSRDTDQKTGRHLMRTAVRLLAGGGPVTVADLCAAAGVDRADLTTAPAGRDIEYDDHHRIIGWGLTLNPSPHVYIVDGQHLYTWCAADTLLFPVILDRRAQIESRCPTTDIVVSFTVDPRSGVTDLSPSTAVISIPGSQTMDSAAVRATICDPGRFFANPQAADDWLTAHPGGTVLPVANAYPQLRLISGRLLD